Protein AF-A0A521XBZ6-F1 (afdb_monomer_lite)

pLDDT: mean 85.28, std 15.04, range [27.33, 98.56]

Secondary structure (DSSP, 8-state):
---TTTTS-TTS-SS-EEEE-TTT--EEEEEEETTEEEEE-------S-GGG----HHHHHHHHHHHHHH-TTS---GGG---B------PPP-SSS-GGGS----EEEEGGGGTS-TT-EEEE---GGGHHHHHHHHHHHHHHHH---SSPPPTTPPPTT--S------GGG-GGGGGGGGHHHHHHHHHH-GGGGSBS-TTS--BHHHHHHHHHHS---SHHIIIIIISGGGGSTTTTTTTHHHHHHHHHHHHT--HHHHHHHHHHHHHHHHHHSB-GGGGG-

Radius of gyration: 22.04 Å; chains: 1; bounding box: 46×58×61 Å

Sequence (285 aa):
MPRQDEERPPDGPRHAVFATARADGRPFFILPWHGCTLVGTTDLRYDGDPSAARCTREELRYLLDEANRLFPRAPLTVEQVLYTYSGIRPLPYSERGDESTISRSHFIIDHVKRGGPSGLLSIVGGKLTTYRSLARLAMPAIARHAGPSGRGLRAGAKMEGGGSKVEWRAPQHDALSVYGPKRGEVEAMIEGAPALGERVCEHNGELLAQVAYAVECEQAVTLGDVLLRRIPAGWSRCHALDGAERVARIMAQRLGWDEARVACEVQAYERELRETLVPVDELER

Foldseek 3Di:
DPDPPVLAPPPADPAKDWDAQPVPRHIWIWHDDQSDTDTDDDFDDDPDDQLQDDQAPVGVVSRQVRVCVVVVVDRDDLVNQLFDFDGDFQFPDDPDDDRVPGDQDKDWDQCVVVVDDHQDIDITHDDPVCVVVVVVVCQVVNCVRPNDPDDDDDVVRADQLDDDPQPQDPCQVPVLSVSRVCSVVLVVLCVVPVQQQDALDPQGNHGNSQLLCCVPPVVDDALCCRQPPSGVNCVTSVNSLVSLLVSLVSNCVVVVDDPVVSVVRSVVSVVVCCSGGNGSVNSVD

Structure (mmCIF, N/CA/C/O backbone):
data_AF-A0A521XBZ6-F1
#
_entry.id   AF-A0A521XBZ6-F1
#
loop_
_atom_site.group_PDB
_atom_site.id
_atom_site.type_symbol
_atom_site.label_atom_id
_atom_site.label_alt_id
_atom_site.label_comp_id
_atom_site.label_asym_id
_atom_site.label_entity_id
_atom_site.label_seq_id
_atom_site.pdbx_PDB_ins_code
_atom_site.Cartn_x
_atom_site.Cartn_y
_atom_site.Cartn_z
_atom_site.occupancy
_atom_site.B_iso_or_equiv
_atom_site.auth_seq_id
_atom_site.auth_comp_id
_atom_site.auth_asym_id
_atom_site.auth_atom_id
_atom_site.pdbx_PDB_model_num
ATOM 1 N N . MET A 1 1 ? -2.676 -10.263 30.850 1.00 29.94 1 MET A N 1
ATOM 2 C CA . MET A 1 1 ? -1.790 -9.815 29.758 1.00 29.94 1 MET A CA 1
ATOM 3 C C . MET A 1 1 ? -1.315 -11.057 29.026 1.00 29.94 1 MET A C 1
ATOM 5 O O . MET A 1 1 ? -0.505 -11.778 29.603 1.00 29.94 1 MET A O 1
ATOM 9 N N . PRO A 1 2 ? -1.880 -11.373 27.852 1.00 27.33 2 PRO A N 1
ATOM 10 C CA . PRO A 1 2 ? -1.374 -12.460 27.022 1.00 27.33 2 PRO A CA 1
ATOM 11 C C . PRO A 1 2 ? 0.062 -12.129 26.592 1.00 27.33 2 PRO A C 1
ATOM 13 O O . PRO A 1 2 ? 0.432 -10.954 26.498 1.00 27.33 2 PRO A O 1
ATOM 16 N N . ARG A 1 3 ? 0.912 -13.150 26.475 1.00 32.88 3 ARG A N 1
ATOM 17 C CA . ARG A 1 3 ? 2.360 -12.980 26.279 1.00 32.88 3 ARG A CA 1
ATOM 18 C C . ARG A 1 3 ? 2.658 -12.597 24.829 1.00 32.88 3 ARG A C 1
ATOM 20 O O . ARG A 1 3 ? 1.958 -12.993 23.909 1.00 32.88 3 ARG A O 1
ATOM 27 N N . GLN A 1 4 ? 3.761 -11.872 24.663 1.00 45.44 4 GLN A N 1
ATOM 28 C CA . GLN A 1 4 ? 4.300 -11.236 23.449 1.00 45.44 4 GLN A CA 1
ATOM 29 C C . GLN A 1 4 ? 4.564 -12.168 22.239 1.00 45.44 4 GLN A C 1
ATOM 31 O O . GLN A 1 4 ? 5.088 -11.711 21.227 1.00 45.44 4 GLN A O 1
ATOM 36 N N . ASP A 1 5 ? 4.201 -13.448 22.329 1.00 37.84 5 ASP A N 1
ATOM 37 C CA . ASP A 1 5 ? 4.504 -14.496 21.351 1.00 37.84 5 ASP A CA 1
ATOM 38 C C . ASP A 1 5 ? 3.247 -15.104 20.689 1.00 37.84 5 ASP A C 1
ATOM 40 O O . ASP A 1 5 ? 3.385 -15.895 19.762 1.00 37.84 5 ASP A O 1
ATOM 44 N N . GLU A 1 6 ? 2.027 -14.751 21.117 1.00 39.03 6 GLU A N 1
ATOM 45 C CA . GLU A 1 6 ? 0.799 -15.472 20.712 1.00 39.03 6 GLU A CA 1
ATOM 46 C C . GLU A 1 6 ? 0.239 -15.115 19.319 1.00 39.03 6 GLU A C 1
ATOM 48 O O . GLU A 1 6 ? -0.566 -15.873 18.786 1.00 39.03 6 GLU A O 1
ATOM 53 N N . GLU A 1 7 ? 0.689 -14.029 18.681 1.00 45.22 7 GLU A N 1
ATOM 54 C CA . GLU A 1 7 ? 0.211 -13.620 17.341 1.00 45.22 7 GLU A CA 1
ATOM 55 C C . GLU A 1 7 ? 1.217 -13.897 16.206 1.00 45.22 7 GLU A C 1
ATOM 57 O O . GLU A 1 7 ? 0.949 -13.599 15.042 1.00 45.22 7 GLU A O 1
ATOM 62 N N . ARG A 1 8 ? 2.392 -14.466 16.510 1.00 49.25 8 ARG A N 1
ATOM 63 C CA . ARG A 1 8 ? 3.423 -14.769 15.507 1.00 49.25 8 ARG A CA 1
ATOM 64 C C . ARG A 1 8 ? 3.347 -16.248 15.117 1.00 49.25 8 ARG A C 1
ATOM 66 O O . ARG A 1 8 ? 3.306 -17.085 16.015 1.00 49.25 8 ARG A O 1
ATOM 73 N N . PRO A 1 9 ? 3.415 -16.612 13.823 1.00 48.41 9 PRO A N 1
ATOM 74 C CA . PRO A 1 9 ? 3.653 -17.998 13.464 1.00 48.41 9 PRO A CA 1
ATOM 75 C C . PRO A 1 9 ? 4.984 -18.424 14.108 1.00 48.41 9 PRO A C 1
ATOM 77 O O . PRO A 1 9 ? 6.005 -17.779 13.841 1.00 48.41 9 PRO A O 1
ATOM 80 N N . PRO A 1 10 ? 4.998 -19.457 14.971 1.00 52.22 10 PRO A N 1
ATOM 81 C CA . PRO A 1 10 ? 6.166 -19.829 15.777 1.00 52.22 10 PRO A CA 1
ATOM 82 C C . PRO A 1 10 ? 7.416 -20.159 14.941 1.00 52.22 10 PRO A C 1
ATOM 84 O O . PRO A 1 10 ? 8.532 -20.097 15.458 1.00 52.22 10 PRO A O 1
ATOM 87 N N . ASP A 1 11 ? 7.235 -20.402 13.639 1.00 64.12 11 ASP A N 1
ATOM 88 C CA . ASP A 1 11 ? 8.235 -20.980 12.740 1.00 64.12 11 ASP A CA 1
ATOM 89 C C . ASP A 1 11 ? 8.725 -20.031 11.622 1.00 64.12 11 ASP A C 1
ATOM 91 O O . ASP A 1 11 ? 9.500 -20.438 10.756 1.00 64.12 11 ASP A O 1
ATOM 95 N N . GLY A 1 12 ? 8.303 -18.759 11.613 1.00 69.31 12 GLY A N 1
ATOM 96 C CA . GLY A 1 12 ? 8.738 -17.775 10.608 1.00 69.31 12 GLY A CA 1
ATOM 97 C C . GLY A 1 12 ? 10.137 -17.181 10.875 1.00 69.31 12 GLY A C 1
ATOM 98 O O . GLY A 1 12 ? 10.568 -17.092 12.033 1.00 69.31 12 GLY A O 1
ATOM 99 N N . PRO A 1 13 ? 10.871 -16.712 9.843 1.00 79.94 13 PRO A N 1
ATOM 100 C CA . PRO A 1 13 ? 12.165 -16.067 10.045 1.00 79.94 13 PRO A CA 1
ATOM 101 C C . PRO A 1 13 ? 12.019 -14.789 10.886 1.00 79.94 13 PRO A C 1
ATOM 103 O O . PRO A 1 13 ? 11.097 -14.000 10.705 1.00 79.94 13 PRO A O 1
ATOM 106 N N . ARG A 1 14 ? 12.957 -14.560 11.816 1.00 80.75 14 ARG A N 1
ATOM 107 C CA . ARG A 1 14 ? 12.990 -13.344 12.662 1.00 80.75 14 ARG A CA 1
ATOM 108 C C . ARG A 1 14 ? 13.656 -12.148 11.985 1.00 80.75 14 ARG A C 1
ATOM 110 O O . ARG A 1 14 ? 13.497 -11.014 12.431 1.00 80.75 14 ARG A O 1
ATOM 117 N N . HIS A 1 15 ? 14.423 -12.412 10.938 1.00 88.00 15 HIS A N 1
ATOM 118 C CA . HIS A 1 15 ? 15.199 -11.430 10.198 1.00 88.00 15 HIS A CA 1
ATOM 119 C C . HIS A 1 15 ? 14.867 -11.538 8.715 1.00 88.00 15 HIS A C 1
ATOM 121 O O . HIS A 1 15 ? 14.459 -12.598 8.243 1.00 88.00 15 HIS A O 1
ATOM 127 N N . ALA A 1 16 ? 15.069 -10.444 7.986 1.00 93.19 16 ALA A N 1
ATOM 128 C CA . ALA A 1 16 ? 15.010 -10.467 6.535 1.00 93.19 16 ALA A CA 1
ATOM 129 C C . ALA A 1 16 ? 16.072 -11.427 5.983 1.00 93.19 16 ALA A C 1
ATOM 131 O O . ALA A 1 16 ? 17.239 -11.366 6.375 1.00 93.19 16 ALA A O 1
ATOM 132 N N . VAL A 1 17 ? 15.664 -12.282 5.052 1.00 94.44 17 VAL A N 1
ATOM 133 C CA . VAL A 1 17 ? 16.556 -13.184 4.327 1.00 94.44 17 VAL A CA 1
ATOM 134 C C . VAL A 1 17 ? 16.645 -12.707 2.890 1.00 94.44 17 VAL A C 1
ATOM 136 O O . VAL A 1 17 ? 15.629 -12.476 2.239 1.00 94.44 17 VAL A O 1
ATOM 139 N N . PHE A 1 18 ? 17.874 -12.553 2.413 1.00 96.44 18 PHE A N 1
ATOM 140 C CA . PHE A 1 18 ? 18.197 -12.327 1.012 1.00 96.44 18 PHE A CA 1
ATOM 141 C C . PHE A 1 18 ? 18.804 -13.608 0.456 1.00 96.44 18 PHE A C 1
ATOM 143 O O . PHE A 1 18 ? 19.708 -14.181 1.069 1.00 96.44 18 PHE A O 1
ATOM 150 N N . ALA A 1 19 ? 18.333 -14.035 -0.706 1.00 95.25 19 ALA A N 1
ATOM 151 C CA . ALA A 1 19 ? 18.869 -15.198 -1.382 1.00 95.25 19 ALA A CA 1
ATOM 152 C C . ALA A 1 19 ? 18.821 -15.025 -2.896 1.00 95.25 19 ALA A C 1
ATOM 154 O O . ALA A 1 19 ? 18.104 -14.185 -3.439 1.00 95.25 19 ALA A O 1
ATOM 155 N N . THR A 1 20 ? 19.595 -15.864 -3.568 1.00 96.56 20 THR A N 1
ATOM 156 C CA . THR A 1 20 ? 19.576 -15.991 -5.017 1.00 96.56 20 THR A CA 1
ATOM 157 C C . THR A 1 20 ? 18.768 -17.231 -5.382 1.00 96.56 20 THR A C 1
ATOM 159 O O . THR A 1 20 ? 19.036 -18.318 -4.855 1.00 96.56 20 THR A O 1
ATOM 162 N N . ALA A 1 21 ? 17.776 -17.066 -6.252 1.00 95.69 21 ALA A N 1
ATOM 163 C CA . ALA A 1 21 ? 16.974 -18.158 -6.775 1.00 95.69 21 ALA A CA 1
ATOM 164 C C . ALA A 1 21 ? 17.859 -19.127 -7.563 1.00 95.69 21 ALA A C 1
ATOM 166 O O . ALA A 1 21 ? 18.735 -18.716 -8.329 1.00 95.69 21 ALA A O 1
ATOM 167 N N . ARG A 1 22 ? 17.658 -20.427 -7.355 1.00 96.25 22 ARG A N 1
ATOM 168 C CA . ARG A 1 22 ? 18.402 -21.468 -8.065 1.00 96.25 22 ARG A CA 1
ATOM 169 C C . ARG A 1 22 ? 17.959 -21.567 -9.521 1.00 96.25 22 ARG A C 1
ATOM 171 O O . ARG A 1 22 ? 18.796 -21.880 -10.363 1.00 96.25 22 ARG A O 1
ATOM 178 N N . ALA A 1 23 ? 16.678 -21.333 -9.792 1.00 93.56 23 ALA A N 1
ATOM 179 C CA . ALA A 1 23 ? 16.094 -21.453 -11.121 1.00 93.56 23 ALA A CA 1
ATOM 180 C C . ALA A 1 23 ? 16.750 -20.524 -12.159 1.00 93.56 23 ALA A C 1
ATOM 182 O O . ALA A 1 23 ? 17.021 -20.966 -13.272 1.00 93.56 23 ALA A O 1
ATOM 183 N N . ASP A 1 24 ? 17.037 -19.270 -11.797 1.00 93.44 24 ASP A N 1
ATOM 184 C CA . ASP A 1 24 ? 17.480 -18.241 -12.752 1.00 93.44 24 ASP A CA 1
ATOM 185 C C . ASP A 1 24 ? 18.587 -17.302 -12.229 1.00 93.44 24 ASP A C 1
ATOM 187 O O . ASP A 1 24 ? 19.031 -16.398 -12.937 1.00 93.44 24 ASP A O 1
ATOM 191 N N . GLY A 1 25 ? 19.063 -17.493 -10.995 1.00 93.31 25 GLY A N 1
ATOM 192 C CA . GLY A 1 25 ? 20.118 -16.663 -10.420 1.00 93.31 25 GLY A CA 1
ATOM 193 C C . GLY A 1 25 ? 19.662 -15.276 -9.954 1.00 93.31 25 GLY A C 1
ATOM 194 O O . GLY A 1 25 ? 20.510 -14.429 -9.656 1.00 93.31 25 GLY A O 1
ATOM 195 N N . ARG A 1 26 ? 18.356 -14.995 -9.878 1.00 92.88 26 ARG A N 1
ATOM 196 C CA . ARG A 1 26 ? 17.856 -13.677 -9.469 1.00 92.88 26 ARG A CA 1
ATOM 197 C C . ARG A 1 26 ? 17.747 -13.509 -7.955 1.00 92.88 26 ARG A C 1
ATOM 199 O O . ARG A 1 26 ? 17.475 -14.470 -7.239 1.00 92.88 26 ARG A O 1
ATOM 206 N N . PRO A 1 27 ? 17.901 -12.277 -7.441 1.00 94.69 27 PRO A N 1
ATOM 207 C CA . PRO A 1 27 ? 17.679 -12.006 -6.030 1.00 94.69 27 PRO A CA 1
ATOM 208 C C . PRO A 1 27 ? 16.192 -12.084 -5.671 1.00 94.69 27 PRO A C 1
ATOM 210 O O . PRO A 1 27 ? 15.345 -11.524 -6.369 1.00 94.69 27 PRO A O 1
ATOM 213 N N . PHE A 1 28 ? 15.900 -12.697 -4.530 1.00 96.62 28 PHE A N 1
ATOM 214 C CA . PHE A 1 28 ? 14.597 -12.659 -3.879 1.00 96.62 28 PHE A CA 1
ATOM 215 C C . PHE A 1 28 ? 14.769 -12.540 -2.355 1.00 96.62 28 PHE A C 1
ATOM 217 O O . PHE A 1 28 ? 15.863 -12.709 -1.806 1.00 96.62 28 PHE A O 1
ATOM 224 N N . PHE A 1 29 ? 13.687 -12.182 -1.680 1.00 97.00 29 PHE A N 1
ATOM 225 C CA . PHE A 1 29 ? 13.626 -11.839 -0.273 1.00 97.00 29 PHE A CA 1
ATOM 226 C C . PHE A 1 29 ? 12.521 -12.620 0.429 1.00 97.00 29 PHE A C 1
ATOM 228 O O . PHE A 1 29 ? 11.451 -12.861 -0.131 1.00 97.00 29 PHE A O 1
ATOM 235 N N . ILE A 1 30 ? 12.784 -12.950 1.689 1.00 95.12 30 ILE A N 1
ATOM 236 C CA . ILE A 1 30 ? 11.812 -13.507 2.626 1.00 95.12 30 ILE A CA 1
ATOM 237 C C . ILE A 1 30 ? 11.833 -12.596 3.851 1.00 95.12 30 ILE A C 1
ATOM 239 O O . ILE A 1 30 ? 12.845 -12.501 4.552 1.00 95.12 30 ILE A O 1
ATOM 243 N N . LEU A 1 31 ? 10.750 -11.850 4.053 1.00 93.19 31 LEU A N 1
ATOM 244 C CA . LEU A 1 31 ? 10.689 -10.726 4.983 1.00 93.19 31 LEU A CA 1
ATOM 245 C C . LEU A 1 31 ? 9.635 -10.977 6.069 1.00 93.19 31 LEU A C 1
ATOM 247 O O . LEU A 1 31 ? 8.494 -11.284 5.730 1.00 93.19 31 LEU A O 1
ATOM 251 N N . PRO A 1 32 ? 9.958 -10.776 7.358 1.00 88.50 32 PRO A N 1
ATOM 252 C CA . PRO A 1 32 ? 8.933 -10.630 8.387 1.00 88.50 32 PRO A CA 1
ATOM 253 C C . PRO A 1 32 ? 8.088 -9.383 8.080 1.00 88.50 32 PRO A C 1
ATOM 255 O O . PRO A 1 32 ? 8.638 -8.286 7.960 1.00 88.50 32 PRO A O 1
ATOM 258 N N . TRP A 1 33 ? 6.769 -9.534 7.943 1.00 85.88 33 TRP A N 1
ATOM 259 C CA . TRP A 1 33 ? 5.868 -8.471 7.481 1.00 85.88 33 TRP A CA 1
ATOM 260 C C . TRP A 1 33 ? 4.490 -8.579 8.146 1.00 85.88 33 TRP A C 1
ATOM 262 O O . TRP A 1 33 ? 3.771 -9.537 7.894 1.00 85.88 33 TRP A O 1
ATOM 272 N N . HIS A 1 34 ? 4.127 -7.616 9.005 1.00 79.38 34 HIS A N 1
ATOM 273 C CA . HIS A 1 34 ? 2.821 -7.541 9.697 1.00 79.38 34 HIS A CA 1
ATOM 274 C C . HIS A 1 34 ? 2.325 -8.875 10.292 1.00 79.38 34 HIS A C 1
ATOM 276 O O . HIS A 1 34 ? 1.231 -9.343 9.998 1.00 79.38 34 HIS A O 1
ATOM 282 N N . GLY A 1 35 ? 3.163 -9.525 11.107 1.00 78.94 35 GLY A N 1
ATOM 283 C CA . GLY A 1 35 ? 2.833 -10.822 11.719 1.00 78.94 35 GLY A CA 1
ATOM 284 C C . GLY A 1 35 ? 2.886 -12.015 10.753 1.00 78.94 35 GLY A C 1
ATOM 285 O O . GLY A 1 35 ? 2.778 -13.154 11.190 1.00 78.94 35 GLY A O 1
ATOM 286 N N . CYS A 1 36 ? 3.127 -11.774 9.466 1.00 85.69 36 CYS A N 1
ATOM 287 C CA . CYS A 1 36 ? 3.249 -12.771 8.409 1.00 85.69 36 CYS A CA 1
ATOM 288 C C . CYS A 1 36 ? 4.684 -12.820 7.850 1.00 85.69 36 CYS A C 1
ATOM 290 O O . CYS A 1 36 ? 5.592 -12.123 8.314 1.00 85.69 36 CYS A O 1
ATOM 292 N N . THR A 1 37 ? 4.889 -13.660 6.834 1.00 90.19 37 THR A N 1
ATOM 293 C CA . THR A 1 37 ? 6.120 -13.697 6.034 1.00 90.19 37 THR A CA 1
ATOM 294 C C . THR A 1 37 ? 5.794 -13.330 4.592 1.00 90.19 37 THR A C 1
ATOM 296 O O . THR A 1 37 ? 4.963 -13.977 3.964 1.00 90.19 37 THR A O 1
ATOM 299 N N . LEU A 1 38 ? 6.463 -12.307 4.065 1.00 93.88 38 LEU A N 1
ATOM 300 C CA . LEU A 1 38 ? 6.366 -11.891 2.672 1.00 93.88 38 LEU A CA 1
ATOM 301 C C . LEU A 1 38 ? 7.504 -12.522 1.862 1.00 93.88 38 LEU A C 1
ATOM 303 O O . LEU A 1 38 ? 8.675 -12.306 2.174 1.00 93.88 38 LEU A O 1
ATOM 307 N N . VAL A 1 39 ? 7.158 -13.268 0.813 1.00 95.81 39 VAL A N 1
ATOM 308 C CA . VAL A 1 39 ? 8.107 -13.906 -0.111 1.00 95.81 39 VAL A CA 1
ATOM 309 C C . VAL A 1 39 ? 7.986 -13.247 -1.482 1.00 95.81 39 VAL A C 1
ATOM 311 O O . VAL A 1 39 ? 6.891 -13.134 -2.022 1.00 95.81 39 VAL A O 1
ATOM 314 N N . GLY A 1 40 ? 9.099 -12.802 -2.062 1.00 96.38 40 GLY A N 1
ATOM 315 C CA . GLY A 1 40 ? 9.084 -12.171 -3.382 1.00 96.38 40 GLY A CA 1
ATOM 316 C C . GLY A 1 40 ? 10.472 -11.766 -3.872 1.00 96.38 40 GLY A C 1
ATOM 317 O O . GLY A 1 40 ? 11.429 -11.781 -3.118 1.00 96.38 40 GLY A O 1
ATOM 318 N N . THR A 1 41 ? 10.667 -11.371 -5.125 1.00 95.94 41 THR A N 1
ATOM 319 C CA . THR A 1 41 ? 9.642 -11.110 -6.143 1.00 95.94 41 THR A CA 1
ATOM 320 C C . THR A 1 41 ? 9.944 -11.857 -7.434 1.00 95.94 41 THR A C 1
ATOM 322 O O . THR A 1 41 ? 11.094 -12.194 -7.723 1.00 95.94 41 THR A O 1
ATOM 325 N N . THR A 1 42 ? 8.928 -11.984 -8.274 1.00 94.69 42 THR A N 1
ATOM 326 C CA . THR A 1 42 ? 9.042 -12.340 -9.688 1.00 94.69 42 THR A CA 1
ATOM 327 C C . THR A 1 42 ? 9.356 -11.097 -10.551 1.00 94.69 42 THR A C 1
ATOM 329 O O . THR A 1 42 ? 9.503 -9.969 -10.058 1.00 94.69 42 THR A O 1
ATOM 332 N N . ASP A 1 43 ? 9.658 -11.329 -11.829 1.00 91.44 43 ASP A N 1
ATOM 333 C CA . ASP A 1 43 ? 10.007 -10.301 -12.826 1.00 91.44 43 ASP A CA 1
ATOM 334 C C . ASP A 1 43 ? 9.667 -10.946 -14.163 1.00 91.44 43 ASP A C 1
ATOM 336 O O . ASP A 1 43 ? 10.354 -11.879 -14.573 1.00 91.44 43 ASP A O 1
ATOM 340 N N . LEU A 1 44 ? 8.535 -10.542 -14.724 1.00 89.56 44 LEU A N 1
ATOM 341 C CA . LEU A 1 44 ? 7.956 -11.073 -15.948 1.00 89.56 44 LEU A CA 1
ATOM 342 C C . LEU A 1 44 ? 7.478 -9.888 -16.777 1.00 89.56 44 LEU A C 1
ATOM 344 O O . LEU A 1 44 ? 6.955 -8.909 -16.229 1.00 89.56 44 LEU A O 1
ATOM 348 N N . ARG A 1 45 ? 7.633 -9.973 -18.095 1.00 88.38 45 ARG A N 1
ATOM 349 C CA . ARG A 1 45 ? 7.007 -9.022 -19.005 1.00 88.38 45 ARG A CA 1
ATOM 350 C C . ARG A 1 45 ? 5.482 -9.090 -18.900 1.00 88.38 45 ARG A C 1
ATOM 352 O O . ARG A 1 45 ? 4.891 -10.164 -18.842 1.00 88.38 45 ARG A O 1
ATOM 359 N N . TYR A 1 46 ? 4.854 -7.919 -18.921 1.00 90.38 46 TYR A N 1
ATOM 360 C CA . TYR A 1 46 ? 3.407 -7.773 -18.870 1.00 90.38 46 TYR A CA 1
ATOM 361 C C . TYR A 1 46 ? 2.971 -6.672 -19.839 1.00 90.38 46 TYR A C 1
ATOM 363 O O . TYR A 1 46 ? 3.347 -5.512 -19.670 1.00 90.38 46 TYR A O 1
ATOM 371 N N . ASP A 1 47 ? 2.197 -7.045 -20.859 1.00 89.75 47 ASP A N 1
ATOM 372 C CA . ASP A 1 47 ? 1.713 -6.134 -21.908 1.00 89.75 47 ASP A CA 1
ATOM 373 C C . ASP A 1 47 ? 0.208 -5.787 -21.744 1.00 89.75 47 ASP A C 1
ATOM 375 O O . ASP A 1 47 ? -0.367 -5.099 -22.586 1.00 89.75 47 ASP A O 1
ATOM 379 N N . GLY A 1 48 ? -0.443 -6.268 -20.673 1.00 91.81 48 GLY A N 1
ATOM 380 C CA . GLY A 1 48 ? -1.862 -6.028 -20.373 1.00 91.81 48 GLY A CA 1
ATOM 381 C C . GLY A 1 48 ? -2.140 -4.721 -19.617 1.00 91.81 48 GLY A C 1
ATOM 382 O O . GLY A 1 48 ? -1.256 -3.887 -19.422 1.00 91.81 48 GLY A O 1
ATOM 383 N N . ASP A 1 49 ? -3.378 -4.554 -19.138 1.00 92.69 49 ASP A N 1
ATOM 384 C CA . ASP A 1 49 ? -3.759 -3.429 -18.269 1.00 92.69 49 ASP A CA 1
ATOM 385 C C . ASP A 1 49 ? -3.009 -3.517 -16.924 1.00 92.69 49 ASP A C 1
ATOM 387 O O . ASP A 1 49 ? -3.181 -4.513 -16.211 1.00 92.69 49 ASP A O 1
ATOM 391 N N . PRO A 1 50 ? -2.189 -2.515 -16.541 1.00 92.12 50 PRO A N 1
ATOM 392 C CA . PRO A 1 50 ? -1.438 -2.542 -15.287 1.00 92.12 50 PRO A CA 1
ATOM 393 C C . PRO A 1 50 ? -2.300 -2.705 -14.030 1.00 92.12 50 PRO A C 1
ATOM 395 O O . PRO A 1 50 ? -1.821 -3.256 -13.042 1.00 92.12 50 PRO A O 1
ATOM 398 N N . SER A 1 51 ? -3.555 -2.247 -14.057 1.00 90.19 51 SER A N 1
ATOM 399 C CA . SER A 1 51 ? -4.498 -2.397 -12.939 1.00 90.19 51 SER A CA 1
ATOM 400 C C . SER A 1 51 ? -5.016 -3.833 -12.783 1.00 90.19 51 SER A C 1
ATOM 402 O O . SER A 1 51 ? -5.402 -4.247 -11.687 1.00 90.19 51 SER A O 1
ATOM 404 N N . ALA A 1 52 ? -4.949 -4.625 -13.855 1.00 90.31 52 ALA A N 1
AT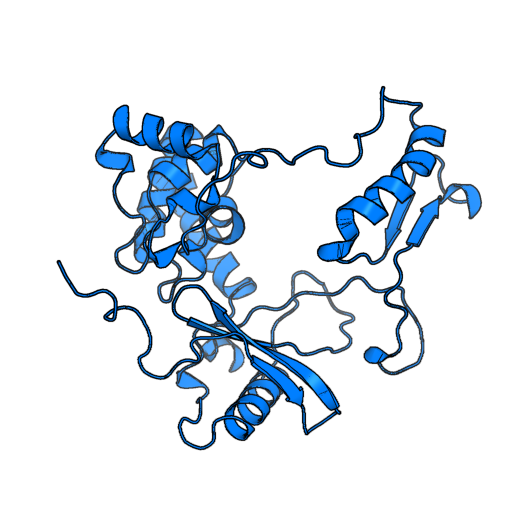OM 405 C CA . ALA A 1 52 ? -5.353 -6.026 -13.897 1.00 90.31 52 ALA A CA 1
ATOM 406 C C . ALA A 1 52 ? -4.187 -7.002 -13.659 1.00 90.31 52 ALA A C 1
ATOM 408 O O . ALA A 1 52 ? -4.368 -8.206 -13.804 1.00 90.31 52 ALA A O 1
ATOM 409 N N . ALA A 1 53 ? -2.991 -6.519 -13.303 1.00 92.19 53 ALA A N 1
ATOM 410 C CA . ALA A 1 53 ? -1.848 -7.386 -13.028 1.00 92.19 53 ALA A CA 1
ATOM 411 C C . ALA A 1 53 ? -2.097 -8.244 -11.776 1.00 92.19 53 ALA A C 1
ATOM 413 O O . ALA A 1 53 ? -2.409 -7.718 -10.705 1.00 92.19 53 ALA A O 1
ATOM 414 N N . ARG A 1 54 ? -1.945 -9.564 -11.901 1.00 92.12 54 ARG A N 1
ATOM 415 C CA . ARG A 1 54 ? -2.185 -10.548 -10.833 1.00 92.12 54 ARG A CA 1
ATOM 416 C C . ARG A 1 54 ? -1.051 -11.565 -10.801 1.00 92.12 54 ARG A C 1
ATOM 418 O O . ARG A 1 54 ? -0.380 -11.763 -11.810 1.00 92.12 54 ARG A O 1
ATOM 425 N N . CYS A 1 55 ? -0.831 -12.177 -9.642 1.00 93.31 55 CYS A N 1
ATOM 426 C CA . CYS A 1 55 ? 0.116 -13.278 -9.502 1.00 93.31 55 CYS A CA 1
ATOM 427 C C . CYS A 1 55 ? -0.409 -14.490 -10.277 1.00 93.31 55 CYS A C 1
ATOM 429 O O . CYS A 1 55 ? -1.588 -14.822 -10.180 1.00 93.31 55 CYS A O 1
ATOM 431 N N . THR A 1 56 ? 0.452 -15.151 -11.038 1.00 91.94 56 THR A N 1
ATOM 432 C CA . THR A 1 56 ? 0.122 -16.405 -11.726 1.00 91.94 56 THR A CA 1
ATOM 433 C C . THR A 1 56 ? 0.433 -17.628 -10.857 1.00 91.94 56 THR A C 1
ATOM 435 O O . THR A 1 56 ? 1.193 -17.559 -9.885 1.00 91.94 56 THR A O 1
ATOM 438 N N . ARG A 1 57 ? -0.121 -18.798 -11.210 1.00 90.69 57 ARG A N 1
ATOM 439 C CA . ARG A 1 57 ? 0.182 -20.061 -10.504 1.00 90.69 57 ARG A CA 1
ATOM 440 C C . ARG A 1 57 ? 1.657 -20.436 -10.651 1.00 90.69 57 ARG A C 1
ATOM 442 O O . ARG A 1 57 ? 2.242 -21.020 -9.741 1.00 90.69 57 ARG A O 1
ATOM 449 N N . GLU A 1 58 ? 2.252 -20.091 -11.783 1.00 92.81 58 GLU A N 1
ATOM 450 C CA . GLU A 1 58 ? 3.664 -20.279 -12.089 1.00 92.81 58 GLU A CA 1
ATOM 451 C C . GLU A 1 58 ? 4.541 -19.429 -11.165 1.00 92.81 58 GLU A C 1
ATOM 453 O O . GLU A 1 58 ? 5.487 -19.951 -10.578 1.00 92.81 58 GLU A O 1
ATOM 458 N N . GLU A 1 59 ? 4.196 -18.154 -10.968 1.00 95.25 59 GLU A N 1
ATOM 459 C CA . GLU A 1 59 ? 4.897 -17.266 -10.033 1.00 95.25 59 GLU A CA 1
ATOM 460 C C . GLU A 1 59 ? 4.772 -17.734 -8.581 1.00 95.25 59 GLU A C 1
ATOM 462 O O . GLU A 1 59 ? 5.767 -17.751 -7.853 1.00 95.25 59 GLU A O 1
ATOM 467 N N . LEU A 1 60 ? 3.575 -18.158 -8.165 1.00 95.12 60 LEU A N 1
ATOM 468 C CA . LEU A 1 60 ? 3.345 -18.695 -6.825 1.00 95.12 60 LEU A CA 1
ATOM 469 C C . LEU A 1 60 ? 4.219 -19.928 -6.560 1.00 95.12 60 LEU A C 1
ATOM 471 O O . LEU A 1 60 ? 4.934 -19.977 -5.558 1.00 95.12 60 LEU A O 1
ATOM 475 N N . ARG A 1 61 ? 4.193 -20.911 -7.471 1.00 94.00 61 ARG A N 1
ATOM 476 C CA . ARG A 1 61 ? 5.010 -22.131 -7.363 1.00 94.00 61 ARG A CA 1
ATOM 477 C C . ARG A 1 61 ? 6.497 -21.809 -7.353 1.00 94.00 61 ARG A C 1
ATOM 479 O O . ARG A 1 61 ? 7.207 -22.304 -6.487 1.00 94.00 61 ARG A O 1
ATOM 486 N N . TYR A 1 62 ? 6.944 -20.925 -8.245 1.00 96.06 62 TYR A N 1
ATOM 487 C CA . TYR A 1 62 ? 8.330 -20.465 -8.298 1.00 96.06 62 TYR A CA 1
ATOM 488 C C . TYR A 1 62 ? 8.809 -19.933 -6.938 1.00 96.06 62 TYR A C 1
ATOM 490 O O . TYR A 1 62 ? 9.868 -20.329 -6.448 1.00 96.06 62 TYR A O 1
ATOM 498 N N . LEU A 1 63 ? 8.022 -19.063 -6.296 1.00 96.56 63 LEU A N 1
ATOM 499 C CA . LEU A 1 63 ? 8.389 -18.474 -5.006 1.00 96.56 63 LEU A CA 1
ATOM 500 C C . LEU A 1 63 ? 8.372 -19.503 -3.866 1.00 96.56 63 LEU A C 1
ATOM 502 O O . LEU A 1 63 ? 9.269 -19.478 -3.019 1.00 96.56 63 LEU A O 1
ATOM 506 N N . LEU A 1 64 ? 7.389 -20.409 -3.847 1.00 95.31 64 LEU A N 1
ATOM 507 C CA . LEU A 1 64 ? 7.307 -21.478 -2.847 1.00 95.31 64 LEU A CA 1
ATOM 508 C C . LEU A 1 64 ? 8.473 -22.461 -2.970 1.00 95.31 64 LEU A C 1
ATOM 510 O O . LEU A 1 64 ? 9.098 -22.788 -1.962 1.00 95.31 64 LEU A O 1
ATOM 514 N N . ASP A 1 65 ? 8.813 -22.885 -4.186 1.00 96.06 65 ASP A N 1
ATOM 515 C CA . ASP A 1 65 ? 9.910 -23.820 -4.435 1.00 96.06 65 ASP A CA 1
ATOM 516 C C . ASP A 1 65 ? 11.258 -23.226 -4.002 1.00 96.06 65 ASP A C 1
ATOM 518 O O . ASP A 1 65 ? 12.042 -23.884 -3.307 1.00 96.06 65 ASP A O 1
ATOM 522 N N . GLU A 1 66 ? 11.522 -21.958 -4.339 1.00 96.81 66 GLU A N 1
ATOM 523 C CA . GLU A 1 66 ? 12.756 -21.280 -3.930 1.00 96.81 66 GLU A CA 1
ATOM 524 C C . GLU A 1 66 ? 12.825 -21.038 -2.417 1.00 96.81 66 GLU A C 1
ATOM 526 O O . GLU A 1 66 ? 13.897 -21.187 -1.821 1.00 96.81 66 GLU A O 1
ATOM 531 N N . ALA A 1 67 ? 11.700 -20.730 -1.764 1.00 94.69 67 ALA A N 1
ATOM 532 C CA . ALA A 1 67 ? 11.644 -20.609 -0.309 1.00 94.69 67 ALA A CA 1
ATOM 533 C C . ALA A 1 67 ? 11.865 -21.964 0.390 1.00 94.69 67 ALA A C 1
ATOM 535 O O . ALA A 1 67 ? 12.713 -22.074 1.280 1.00 94.69 67 ALA A O 1
ATOM 536 N N . ASN A 1 68 ? 11.177 -23.019 -0.051 1.00 94.56 68 ASN A N 1
ATOM 537 C CA . ASN A 1 68 ? 11.265 -24.367 0.524 1.00 94.56 68 ASN A CA 1
ATOM 538 C C . ASN A 1 68 ? 12.653 -24.981 0.372 1.00 94.56 68 ASN A C 1
ATOM 540 O O . ASN A 1 68 ? 13.120 -25.709 1.250 1.00 94.56 68 ASN A O 1
ATOM 544 N N . ARG A 1 69 ? 13.360 -24.633 -0.705 1.00 94.44 69 ARG A N 1
ATOM 545 C CA . ARG A 1 69 ? 14.761 -25.008 -0.893 1.00 94.44 69 ARG A CA 1
ATOM 546 C C . ARG A 1 69 ? 15.670 -24.444 0.203 1.00 94.44 69 ARG A C 1
ATOM 548 O O . ARG A 1 69 ? 16.635 -25.105 0.587 1.00 94.44 69 ARG A O 1
ATOM 555 N N . LEU A 1 70 ? 15.403 -23.228 0.679 1.00 93.06 70 LEU A N 1
ATOM 556 C CA . LEU A 1 70 ? 16.169 -22.600 1.761 1.00 93.06 70 LEU A CA 1
ATOM 557 C C . LEU A 1 70 ? 15.769 -23.137 3.140 1.00 93.06 70 LEU A C 1
ATOM 559 O O . LEU A 1 70 ? 16.618 -23.225 4.027 1.00 93.06 70 LEU A O 1
ATOM 563 N N . PHE A 1 71 ? 14.503 -23.530 3.307 1.00 90.69 71 PHE A N 1
ATOM 564 C CA . PHE A 1 71 ? 13.934 -23.991 4.575 1.00 90.69 71 PHE A CA 1
ATOM 565 C C . PHE A 1 71 ? 13.345 -25.410 4.479 1.00 90.69 71 PHE A C 1
ATOM 567 O O . PHE A 1 71 ? 12.167 -25.616 4.765 1.00 90.69 71 PHE A O 1
ATOM 574 N N . PRO A 1 72 ? 14.156 -26.443 4.173 1.00 88.94 72 PRO A N 1
ATOM 575 C CA . PRO A 1 72 ? 13.651 -27.797 3.913 1.00 88.94 72 PRO A CA 1
ATOM 576 C C . PRO A 1 72 ? 13.016 -28.479 5.135 1.00 88.94 72 PRO A C 1
ATOM 578 O O . PRO A 1 72 ? 12.372 -29.514 5.002 1.00 88.94 72 PRO A O 1
ATOM 581 N N . ARG A 1 73 ? 13.219 -27.934 6.342 1.00 88.56 73 ARG A N 1
ATOM 582 C CA . ARG A 1 73 ? 12.638 -28.451 7.592 1.00 88.56 73 ARG A CA 1
ATOM 583 C C . ARG A 1 73 ? 11.267 -27.855 7.924 1.00 88.56 73 ARG A C 1
ATOM 585 O O . ARG A 1 73 ? 10.631 -28.344 8.848 1.00 88.56 73 ARG A O 1
ATOM 592 N N . ALA A 1 74 ? 10.843 -26.818 7.206 1.00 85.31 74 ALA A N 1
ATOM 593 C CA . ALA A 1 74 ? 9.565 -26.140 7.394 1.00 85.31 74 ALA A CA 1
ATOM 594 C C . ALA A 1 74 ? 8.991 -25.748 6.019 1.00 85.31 74 ALA A C 1
ATOM 596 O O . ALA A 1 74 ? 8.970 -24.564 5.680 1.00 85.31 74 ALA A O 1
ATOM 597 N N . PRO A 1 75 ? 8.604 -26.735 5.187 1.00 86.81 75 PRO A N 1
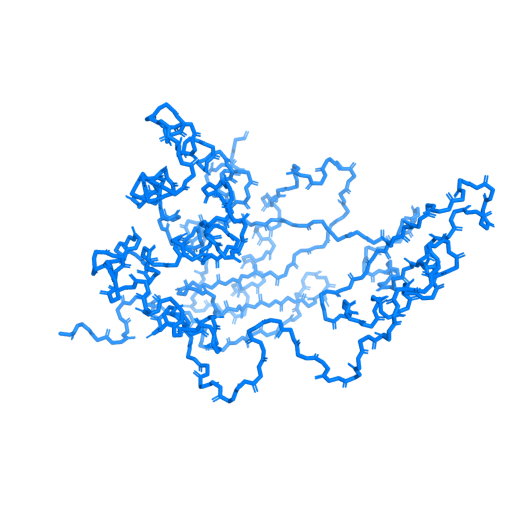ATOM 598 C CA . PRO A 1 75 ? 8.108 -26.457 3.848 1.00 86.81 75 PRO A CA 1
ATOM 599 C C . PRO A 1 75 ? 6.774 -25.703 3.908 1.00 86.81 75 PRO A C 1
ATOM 601 O O . PRO A 1 75 ? 5.827 -26.134 4.562 1.00 86.81 75 PRO A O 1
ATOM 604 N N . LEU A 1 76 ? 6.719 -24.585 3.196 1.00 90.00 76 LEU A N 1
ATOM 605 C CA . LEU A 1 76 ? 5.528 -23.810 2.903 1.00 90.00 76 LEU A CA 1
ATOM 606 C C . LEU A 1 76 ? 4.676 -24.531 1.858 1.00 90.00 76 LEU A C 1
ATOM 608 O O . LEU A 1 76 ? 5.182 -25.058 0.864 1.00 90.00 76 LEU A O 1
ATOM 612 N N . THR A 1 77 ? 3.372 -24.505 2.079 1.00 90.25 77 THR A N 1
ATOM 613 C CA . THR A 1 77 ? 2.349 -25.078 1.204 1.00 90.25 77 THR A CA 1
ATOM 614 C C . THR A 1 77 ? 1.468 -23.974 0.630 1.00 90.25 77 THR A C 1
ATOM 616 O O . THR A 1 77 ? 1.431 -22.855 1.146 1.00 90.25 77 THR A O 1
ATOM 619 N N . VAL A 1 78 ? 0.766 -24.283 -0.457 1.00 90.06 78 VAL A N 1
ATOM 620 C CA . VAL A 1 78 ? -0.132 -23.341 -1.141 1.00 90.06 78 VAL A CA 1
ATOM 621 C C . VAL A 1 78 ? -1.252 -22.891 -0.196 1.00 90.06 78 VAL A C 1
ATOM 623 O O . VAL A 1 78 ? -1.593 -21.715 -0.157 1.00 90.06 78 VAL A O 1
ATOM 626 N N . GLU A 1 79 ? -1.739 -23.796 0.649 1.00 88.62 79 GLU A N 1
ATOM 627 C CA . GLU A 1 79 ? -2.808 -23.581 1.629 1.00 88.62 79 GLU A CA 1
ATOM 628 C C . GLU A 1 79 ? -2.405 -22.632 2.772 1.00 88.62 79 GLU A C 1
ATOM 630 O O . GLU A 1 79 ? -3.260 -22.125 3.497 1.00 88.62 79 GLU A O 1
ATOM 635 N N . GLN A 1 80 ? -1.104 -22.392 2.959 1.00 89.19 80 GLN A N 1
ATOM 636 C CA . GLN A 1 80 ? -0.585 -21.447 3.953 1.00 89.19 80 GLN A CA 1
ATOM 637 C C . GLN A 1 80 ? -0.433 -20.025 3.403 1.00 89.19 80 GLN A C 1
ATOM 639 O O . GLN A 1 80 ? -0.161 -19.099 4.172 1.00 89.19 80 GLN A O 1
ATOM 644 N N . VAL A 1 81 ? -0.579 -19.832 2.092 1.00 91.56 81 VAL A N 1
ATOM 645 C CA . VAL A 1 81 ? -0.479 -18.513 1.472 1.00 91.56 81 VAL A CA 1
ATOM 646 C C . VAL A 1 81 ? -1.815 -17.796 1.632 1.00 91.56 81 VAL A C 1
ATOM 648 O O . VAL A 1 81 ? -2.835 -18.222 1.103 1.00 91.56 81 VAL A O 1
ATOM 651 N N . LEU A 1 82 ? -1.800 -16.695 2.386 1.00 90.19 82 LEU A N 1
ATOM 652 C CA . LEU A 1 82 ? -3.008 -15.928 2.698 1.00 90.19 82 LEU A CA 1
ATOM 653 C C . LEU A 1 82 ? -3.540 -15.172 1.477 1.00 90.19 82 LEU A C 1
ATOM 655 O O . LEU A 1 82 ? -4.739 -15.138 1.242 1.00 90.19 82 LEU A O 1
ATOM 659 N N . TYR A 1 83 ? -2.638 -14.550 0.723 1.00 92.25 83 TYR A N 1
ATOM 660 C CA . TYR A 1 83 ? -2.953 -13.753 -0.455 1.00 92.25 83 TYR A CA 1
ATOM 661 C C . TYR A 1 83 ? -1.672 -13.443 -1.232 1.00 92.25 83 TYR A C 1
ATOM 663 O O . TYR A 1 83 ? -0.554 -13.588 -0.725 1.00 92.25 83 TYR A O 1
ATOM 671 N N . THR A 1 84 ? -1.836 -12.967 -2.462 1.00 94.38 84 THR A N 1
ATOM 672 C CA . THR A 1 84 ? -0.751 -12.475 -3.316 1.00 94.38 84 THR A CA 1
ATOM 673 C C . THR A 1 84 ? -1.027 -11.040 -3.746 1.00 94.38 84 THR A C 1
ATOM 675 O O . THR A 1 84 ? -2.178 -10.630 -3.833 1.00 94.38 84 THR A O 1
ATOM 678 N N . TYR A 1 85 ? 0.018 -10.264 -4.027 1.00 94.56 85 TYR A N 1
ATOM 679 C CA . TYR A 1 85 ? -0.132 -8.957 -4.664 1.00 94.56 85 TYR A CA 1
ATOM 680 C C . TYR A 1 85 ? 0.885 -8.809 -5.787 1.00 94.56 85 TYR A C 1
ATOM 682 O O . TYR A 1 85 ? 1.984 -9.369 -5.728 1.00 94.56 85 TYR A O 1
ATOM 690 N N . SER A 1 86 ? 0.525 -8.010 -6.785 1.00 94.75 86 SER A N 1
ATOM 691 C CA . SER A 1 86 ? 1.362 -7.750 -7.952 1.00 94.75 86 SER A CA 1
ATOM 692 C C . SER A 1 86 ? 1.495 -6.256 -8.200 1.00 94.75 86 SER A C 1
ATOM 694 O O . SER A 1 86 ? 0.662 -5.447 -7.799 1.00 94.75 86 SER A O 1
ATOM 696 N N . GLY A 1 87 ? 2.580 -5.877 -8.864 1.00 93.31 87 GLY A N 1
ATOM 697 C CA . GLY A 1 87 ? 2.819 -4.499 -9.259 1.00 93.31 87 GLY A CA 1
ATOM 698 C C . GLY A 1 87 ? 3.653 -4.442 -10.526 1.00 93.31 87 GLY A C 1
ATOM 699 O O . GLY A 1 87 ? 4.576 -5.234 -10.710 1.00 93.31 87 GLY A O 1
ATOM 700 N N . ILE A 1 88 ? 3.341 -3.479 -11.389 1.00 92.56 88 ILE A N 1
ATOM 701 C CA . ILE A 1 88 ? 4.063 -3.269 -12.641 1.00 92.56 88 ILE A CA 1
ATOM 702 C C . ILE A 1 88 ? 5.192 -2.267 -12.427 1.00 92.56 88 ILE A C 1
ATOM 704 O O . ILE A 1 88 ? 4.995 -1.168 -11.906 1.00 92.56 88 ILE A O 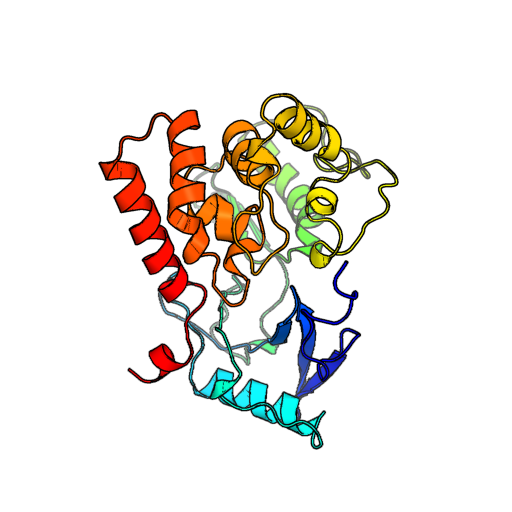1
ATOM 708 N N . ARG A 1 89 ? 6.401 -2.640 -12.855 1.00 89.56 89 ARG A N 1
ATOM 709 C CA . ARG A 1 89 ? 7.560 -1.744 -12.879 1.00 89.56 89 ARG A CA 1
ATOM 710 C C . ARG A 1 89 ? 7.518 -0.937 -14.185 1.00 89.56 89 ARG A C 1
ATOM 712 O O . ARG A 1 89 ? 7.674 -1.539 -15.244 1.00 89.56 89 ARG A O 1
ATOM 719 N N . PRO A 1 90 ? 7.352 0.401 -14.153 1.00 86.75 90 PRO A N 1
ATOM 720 C CA . PRO A 1 90 ? 7.256 1.217 -15.364 1.00 86.75 90 PRO A CA 1
ATOM 721 C C . PRO A 1 90 ? 8.649 1.466 -15.963 1.00 86.75 90 PRO A C 1
ATOM 723 O O . PRO A 1 90 ? 9.201 2.562 -15.864 1.00 86.75 90 PRO A O 1
ATOM 726 N N . LEU A 1 91 ? 9.262 0.425 -16.522 1.00 81.50 91 LEU A N 1
ATOM 727 C CA . LEU A 1 91 ? 10.586 0.498 -17.136 1.00 81.50 91 LEU A CA 1
ATOM 728 C C . LEU A 1 91 ? 10.513 1.110 -18.547 1.00 81.50 91 LEU A C 1
ATOM 730 O O . LEU A 1 91 ? 9.470 1.045 -19.199 1.00 81.50 91 LEU A O 1
ATOM 734 N N . PRO A 1 92 ? 11.608 1.713 -19.045 1.00 72.94 92 PRO A N 1
ATOM 735 C CA . PRO A 1 92 ? 11.693 2.116 -20.443 1.00 72.94 92 PRO A CA 1
ATOM 736 C C . PRO A 1 92 ? 11.462 0.915 -21.359 1.00 72.94 92 PRO A C 1
ATOM 738 O O . PRO A 1 92 ? 12.047 -0.146 -21.150 1.00 72.94 92 PRO A O 1
ATOM 741 N N . TYR A 1 93 ? 10.642 1.100 -22.389 1.00 68.31 93 TYR A N 1
ATOM 742 C CA . TYR A 1 93 ? 10.354 0.043 -23.349 1.00 68.31 93 TYR A CA 1
ATOM 743 C C . TYR A 1 93 ? 11.594 -0.308 -24.182 1.00 68.31 93 TYR A C 1
ATOM 745 O O . TYR A 1 93 ? 12.261 0.578 -24.722 1.00 68.31 93 TYR A O 1
ATOM 753 N N . SER A 1 94 ? 11.864 -1.603 -24.332 1.00 60.94 94 SER A N 1
ATOM 754 C CA . SER A 1 94 ? 12.851 -2.146 -25.266 1.00 60.94 94 SER A CA 1
ATOM 755 C C . SER A 1 94 ? 12.270 -3.355 -25.997 1.00 60.94 94 SER A C 1
ATOM 757 O O . SER A 1 94 ? 11.728 -4.255 -25.363 1.00 60.94 94 SER A O 1
ATOM 759 N N . GLU A 1 95 ? 12.412 -3.408 -27.324 1.00 54.00 95 GLU A N 1
ATOM 760 C CA . GLU A 1 95 ? 11.830 -4.477 -28.155 1.00 54.00 95 GLU A CA 1
ATOM 761 C C . GLU A 1 95 ? 12.479 -5.863 -27.959 1.00 54.00 95 GLU A C 1
ATOM 763 O O . GLU A 1 95 ? 11.864 -6.866 -28.313 1.00 54.00 95 GLU A O 1
ATOM 768 N N . ARG A 1 96 ? 13.709 -5.948 -27.424 1.00 48.34 96 ARG A N 1
ATOM 769 C CA . ARG A 1 96 ? 14.471 -7.204 -27.257 1.00 48.34 96 ARG A CA 1
ATOM 770 C C . ARG A 1 96 ? 15.312 -7.215 -25.973 1.00 48.34 96 ARG A C 1
ATOM 772 O O . ARG A 1 96 ? 15.867 -6.178 -25.617 1.00 48.34 96 ARG A O 1
ATOM 779 N N . GLY A 1 97 ? 15.476 -8.403 -25.378 1.00 52.91 97 GLY A N 1
ATOM 780 C CA . GLY A 1 97 ? 16.347 -8.694 -24.224 1.00 52.91 97 GLY A CA 1
ATOM 781 C C . GLY A 1 97 ? 15.584 -9.257 -23.017 1.00 52.91 97 GLY A C 1
ATOM 782 O O . GLY A 1 97 ? 14.386 -9.011 -22.897 1.00 52.91 97 GLY A O 1
ATOM 783 N N . ASP A 1 98 ? 16.272 -9.996 -22.138 1.00 54.75 98 ASP A N 1
ATOM 784 C CA . ASP A 1 98 ? 15.719 -10.442 -20.846 1.00 54.75 98 ASP A CA 1
ATOM 785 C C . ASP A 1 98 ? 15.313 -9.222 -20.003 1.00 54.75 98 ASP A C 1
ATOM 787 O O . ASP A 1 98 ? 16.018 -8.209 -19.997 1.00 54.75 98 ASP A O 1
ATOM 791 N N . GLU A 1 99 ? 14.238 -9.306 -19.221 1.00 53.25 99 GLU A N 1
ATOM 792 C CA . GLU A 1 99 ? 13.716 -8.203 -18.396 1.00 53.25 99 GLU A CA 1
ATOM 793 C C . GLU A 1 99 ? 14.777 -7.641 -17.435 1.00 53.25 99 GLU A C 1
ATOM 795 O O . GLU A 1 99 ? 14.837 -6.438 -17.166 1.00 53.25 99 GLU A O 1
ATOM 800 N N . SER A 1 100 ? 15.686 -8.508 -16.978 1.00 50.59 100 SER A N 1
ATOM 801 C CA . SER A 1 100 ? 16.823 -8.154 -16.125 1.00 50.59 100 SER A CA 1
ATOM 802 C C . SER A 1 100 ? 17.822 -7.190 -16.791 1.00 50.59 100 SER A C 1
ATOM 804 O O . SER A 1 100 ? 18.549 -6.487 -16.080 1.00 50.59 100 SER A O 1
ATOM 806 N N . THR A 1 101 ? 17.825 -7.116 -18.128 1.00 47.12 101 THR A N 1
ATOM 807 C CA . THR A 1 101 ? 18.729 -6.298 -18.956 1.00 47.12 101 THR A CA 1
ATOM 808 C C . THR A 1 101 ? 18.148 -4.936 -19.340 1.00 47.12 101 THR A C 1
ATOM 810 O O . THR A 1 101 ? 18.890 -4.060 -19.796 1.00 47.12 101 THR A O 1
ATOM 813 N N . ILE A 1 102 ? 16.850 -4.704 -19.103 1.00 56.94 102 ILE A N 1
ATOM 814 C CA . ILE A 1 102 ? 16.213 -3.408 -19.354 1.00 56.94 102 ILE A CA 1
ATOM 815 C C . ILE A 1 102 ? 16.812 -2.363 -18.406 1.00 56.94 102 ILE A C 1
ATOM 817 O O . ILE A 1 102 ? 16.922 -2.562 -17.192 1.00 56.94 102 ILE A O 1
ATOM 821 N N . SER A 1 103 ? 17.209 -1.217 -18.967 1.00 58.25 103 SER A N 1
ATOM 822 C CA . SER A 1 103 ? 17.838 -0.136 -18.209 1.00 58.25 103 SER A CA 1
ATOM 823 C C . SER A 1 103 ? 16.956 0.296 -17.039 1.00 58.25 103 SER A C 1
ATOM 825 O O . SER A 1 103 ? 15.875 0.853 -17.214 1.00 58.25 103 SER A O 1
ATOM 827 N N . ARG A 1 104 ? 17.460 0.101 -15.816 1.00 60.09 104 ARG A N 1
ATOM 828 C CA . ARG A 1 104 ? 16.808 0.539 -14.568 1.00 60.09 104 ARG A CA 1
ATOM 829 C C . ARG A 1 104 ? 16.955 2.047 -14.312 1.00 60.09 104 ARG A C 1
ATOM 831 O O . ARG A 1 104 ? 16.714 2.507 -13.191 1.00 60.09 104 ARG A O 1
ATOM 838 N N . SER A 1 105 ? 17.408 2.798 -15.314 1.00 66.44 105 SER A N 1
ATOM 839 C CA . SER A 1 105 ? 17.549 4.250 -15.273 1.00 66.44 105 SER A CA 1
ATOM 840 C C . SER A 1 105 ? 16.188 4.935 -15.380 1.00 66.44 105 SER A C 1
ATOM 842 O O . SER A 1 105 ? 15.239 4.401 -15.945 1.00 66.44 105 SER A O 1
ATOM 844 N N . HIS A 1 106 ? 16.093 6.131 -14.812 1.00 76.50 106 HIS A N 1
ATOM 845 C CA . HIS A 1 106 ? 14.920 6.992 -14.930 1.00 76.50 106 HIS A CA 1
ATOM 846 C C . HIS A 1 106 ? 15.143 8.030 -16.030 1.00 76.50 106 HIS A C 1
ATOM 848 O O . HIS A 1 106 ? 16.274 8.456 -16.269 1.00 76.50 106 HIS A O 1
ATOM 854 N N . PHE A 1 107 ? 14.061 8.475 -16.662 1.00 82.25 107 PHE A N 1
ATOM 855 C CA . PHE A 1 107 ? 14.093 9.451 -17.745 1.00 82.25 107 PHE A CA 1
ATOM 856 C C . PHE A 1 107 ? 13.096 10.565 -17.470 1.00 82.25 107 PHE A C 1
ATOM 858 O O . PHE A 1 107 ? 11.976 10.316 -17.031 1.00 82.25 107 PHE A O 1
ATOM 865 N N . ILE A 1 108 ? 13.508 11.793 -17.774 1.00 88.25 108 ILE A N 1
ATOM 866 C CA . ILE A 1 108 ? 12.626 12.956 -17.821 1.00 88.25 108 ILE A CA 1
ATOM 867 C C . ILE A 1 108 ? 12.522 13.353 -19.288 1.00 88.25 108 ILE A C 1
ATOM 869 O O . ILE A 1 108 ? 13.507 13.762 -19.906 1.00 88.25 108 ILE A O 1
ATOM 873 N N . ILE A 1 109 ? 11.334 13.188 -19.853 1.00 89.62 109 ILE A N 1
ATOM 874 C CA . ILE A 1 109 ? 11.038 13.491 -21.248 1.00 89.62 109 ILE A CA 1
ATOM 875 C C . ILE A 1 109 ? 10.386 14.866 -21.299 1.00 89.62 109 ILE A C 1
ATOM 877 O O . ILE A 1 109 ? 9.330 15.077 -20.714 1.00 89.62 109 ILE A O 1
ATOM 881 N N . ASP A 1 110 ? 11.031 15.786 -22.012 1.00 91.56 110 ASP A N 1
ATOM 882 C CA . ASP A 1 110 ? 10.504 17.110 -22.331 1.00 91.56 110 ASP A CA 1
ATOM 883 C C . ASP A 1 110 ? 9.954 17.069 -23.756 1.00 91.56 110 ASP A C 1
ATOM 885 O O . ASP A 1 110 ? 10.727 17.046 -24.719 1.00 91.56 110 ASP A O 1
ATOM 889 N N . HIS A 1 111 ? 8.630 16.957 -23.889 1.00 93.31 111 HIS A N 1
ATOM 890 C CA . HIS A 1 111 ? 8.000 16.601 -25.165 1.00 93.31 111 HIS A CA 1
ATOM 891 C C . HIS A 1 111 ? 8.186 17.673 -26.237 1.00 93.31 111 HIS A C 1
ATOM 893 O O . HIS A 1 111 ? 8.330 17.324 -27.407 1.00 93.31 111 HIS A O 1
ATOM 899 N N . VAL A 1 112 ? 8.340 18.947 -25.859 1.00 92.12 112 VAL A N 1
ATOM 900 C CA . VAL A 1 112 ? 8.649 20.031 -26.810 1.00 92.12 112 VAL A CA 1
ATOM 901 C C . VAL A 1 112 ? 9.961 19.789 -27.568 1.00 92.12 112 VAL A C 1
ATOM 903 O O . VAL A 1 112 ? 10.066 20.097 -28.751 1.00 92.12 112 VAL A O 1
ATOM 906 N N . LYS A 1 113 ? 10.957 19.149 -26.932 1.00 88.25 113 LYS A N 1
ATOM 907 C CA . LYS A 1 113 ? 12.245 18.811 -27.571 1.00 88.25 113 LYS A CA 1
ATOM 908 C C . LYS A 1 113 ? 12.125 17.688 -28.602 1.00 88.25 113 LYS A C 1
ATOM 910 O O . LYS A 1 113 ? 13.091 17.395 -29.298 1.00 88.25 113 LYS A O 1
ATOM 915 N N . ARG A 1 114 ? 10.965 17.036 -28.661 1.00 90.12 114 ARG A N 1
ATOM 916 C CA . ARG A 1 114 ? 10.644 15.925 -29.561 1.00 90.12 114 ARG A CA 1
ATOM 917 C C . ARG A 1 114 ? 9.528 16.287 -30.547 1.00 90.12 114 ARG A C 1
ATOM 919 O O . ARG A 1 114 ? 8.932 15.392 -31.129 1.00 90.12 114 ARG A O 1
ATOM 926 N N . GLY A 1 115 ? 9.225 17.578 -30.708 1.00 92.75 115 GLY A N 1
ATOM 927 C CA . GLY A 1 115 ? 8.129 18.052 -31.562 1.00 92.75 115 GLY A CA 1
ATOM 928 C C . GLY A 1 115 ? 6.729 17.852 -30.968 1.00 92.75 115 GLY A C 1
ATOM 929 O O . GLY A 1 115 ? 5.743 18.029 -31.675 1.00 92.75 115 GLY A O 1
ATOM 930 N N . GLY A 1 116 ? 6.632 17.474 -29.690 1.00 93.44 116 GLY A N 1
ATOM 931 C CA . GLY A 1 116 ? 5.378 17.351 -28.950 1.00 93.44 116 GLY A CA 1
ATOM 932 C C . GLY A 1 116 ? 4.933 18.662 -28.283 1.00 93.44 116 GLY A C 1
ATOM 933 O O . GLY A 1 116 ? 5.572 19.705 -28.452 1.00 93.44 116 GLY A O 1
ATOM 934 N N . PRO A 1 117 ? 3.838 18.629 -27.503 1.00 93.00 117 PRO A N 1
ATOM 935 C CA . PRO A 1 117 ? 3.277 19.824 -26.879 1.00 93.00 117 PRO A CA 1
ATOM 936 C C . PRO A 1 117 ? 4.220 20.438 -25.835 1.00 93.00 117 PRO A C 1
ATOM 938 O O . PRO A 1 117 ? 4.884 19.739 -25.065 1.00 93.00 117 PRO A O 1
ATOM 941 N N . SER A 1 118 ? 4.242 21.773 -25.788 1.00 89.94 118 SER A N 1
ATOM 942 C CA . SER A 1 118 ? 4.950 22.523 -24.748 1.00 89.94 118 SER A CA 1
ATOM 943 C C . SER A 1 118 ? 4.283 22.336 -23.385 1.00 89.94 118 SER A C 1
ATOM 945 O O . SER A 1 118 ? 3.065 22.206 -23.299 1.00 89.94 118 SER A O 1
ATOM 947 N N . GLY A 1 119 ? 5.077 22.319 -22.314 1.00 87.94 119 GLY A N 1
ATOM 948 C CA . GLY A 1 119 ? 4.588 22.106 -20.949 1.00 87.94 119 GLY A CA 1
ATOM 949 C C . GLY A 1 119 ? 4.281 20.649 -20.583 1.00 87.94 119 GLY A C 1
ATOM 950 O O . GLY A 1 119 ? 4.103 20.362 -19.401 1.00 87.94 119 GLY A O 1
ATOM 951 N N . LEU A 1 120 ? 4.284 19.711 -21.539 1.00 93.44 120 LEU A N 1
ATOM 952 C CA . LEU A 1 120 ? 4.152 18.287 -21.238 1.00 93.44 120 LEU A CA 1
ATOM 953 C C . LEU A 1 120 ? 5.518 17.686 -20.883 1.00 93.44 120 LEU A C 1
ATOM 955 O O . LEU A 1 120 ? 6.433 17.628 -21.712 1.00 93.44 120 LEU A O 1
ATOM 959 N N . LEU A 1 121 ? 5.632 17.190 -19.652 1.00 92.25 121 LEU A N 1
ATOM 960 C CA . LEU A 1 121 ? 6.783 16.442 -19.156 1.00 92.25 121 LEU A CA 1
ATOM 961 C C . LEU A 1 121 ? 6.339 15.039 -18.734 1.00 92.25 121 LEU A C 1
ATOM 963 O O . LEU A 1 121 ? 5.311 14.890 -18.079 1.00 92.25 121 LEU A O 1
ATOM 967 N N . SER A 1 122 ? 7.131 14.017 -19.052 1.00 92.06 122 SER A N 1
ATOM 968 C CA . SER A 1 122 ? 6.901 12.652 -18.559 1.00 92.06 122 SER A CA 1
ATOM 969 C C . SER A 1 122 ? 8.094 12.148 -17.765 1.00 92.06 122 SER A C 1
ATOM 971 O O . SER A 1 122 ? 9.242 12.351 -18.160 1.00 92.06 122 SER A O 1
ATOM 973 N N . ILE A 1 123 ? 7.814 11.458 -16.662 1.00 90.75 123 ILE A N 1
ATOM 974 C CA . ILE A 1 123 ? 8.803 10.709 -15.889 1.00 90.75 123 ILE A CA 1
ATOM 975 C C . ILE A 1 123 ? 8.596 9.230 -16.208 1.00 90.75 123 ILE A C 1
ATOM 977 O O . ILE A 1 123 ? 7.507 8.706 -15.998 1.00 90.75 123 ILE A O 1
ATOM 981 N N . VAL A 1 124 ? 9.629 8.575 -16.736 1.00 88.38 124 VAL A N 1
ATOM 982 C CA . VAL A 1 124 ? 9.617 7.138 -17.049 1.00 88.38 124 VAL A CA 1
ATOM 983 C C . VAL A 1 124 ? 10.637 6.439 -16.161 1.00 88.38 124 VAL A C 1
ATOM 985 O O . VAL A 1 124 ? 11.776 6.899 -16.040 1.00 88.38 124 VAL A O 1
ATOM 988 N N . GLY A 1 125 ? 10.241 5.334 -15.534 1.00 85.88 125 GLY A N 1
ATOM 989 C CA . GLY A 1 125 ? 11.037 4.663 -14.513 1.00 85.88 125 GLY A CA 1
ATOM 990 C C . GLY A 1 125 ? 11.098 5.434 -13.196 1.00 85.88 125 GLY A C 1
ATOM 991 O O . GLY A 1 125 ? 10.264 6.281 -12.886 1.00 85.88 125 GLY A O 1
ATOM 992 N N . GLY A 1 126 ? 12.125 5.123 -12.408 1.00 84.81 126 GLY A N 1
ATOM 993 C CA . GLY A 1 126 ? 12.281 5.625 -11.045 1.00 84.81 126 GLY A CA 1
ATOM 994 C C . GLY A 1 126 ? 12.114 4.515 -10.016 1.00 84.81 126 GLY A C 1
ATOM 995 O O . GLY A 1 126 ? 11.390 3.545 -10.219 1.00 84.81 126 GLY A O 1
ATOM 996 N N . LYS A 1 127 ? 12.841 4.638 -8.906 1.00 87.81 127 LYS A N 1
ATOM 997 C CA . LYS A 1 127 ? 12.736 3.728 -7.764 1.00 87.81 127 LYS A CA 1
ATOM 998 C C . LYS A 1 127 ? 12.252 4.522 -6.571 1.00 87.81 127 LYS A C 1
ATOM 1000 O O . LYS A 1 127 ? 12.628 5.685 -6.418 1.00 87.81 127 LYS A O 1
ATOM 1005 N N . LEU A 1 128 ? 11.522 3.864 -5.675 1.00 90.19 128 LEU A N 1
ATOM 1006 C CA . LEU A 1 128 ? 11.133 4.476 -4.408 1.00 90.19 128 LEU A CA 1
ATOM 1007 C C . LEU A 1 128 ? 12.359 5.014 -3.654 1.00 90.19 128 LEU A C 1
ATOM 1009 O O . LEU A 1 128 ? 12.335 6.128 -3.154 1.00 90.19 128 LEU A O 1
ATOM 1013 N N . THR A 1 129 ? 13.485 4.297 -3.674 1.00 89.00 129 THR A N 1
ATOM 1014 C CA . THR A 1 129 ? 14.734 4.732 -3.026 1.00 89.00 129 THR A CA 1
ATOM 1015 C C . THR A 1 129 ? 15.384 5.965 -3.661 1.00 89.00 129 THR A C 1
ATOM 1017 O O . THR A 1 129 ? 16.138 6.668 -2.992 1.00 89.00 129 THR A O 1
ATOM 1020 N N . THR A 1 130 ? 15.102 6.263 -4.933 1.00 88.06 130 THR A N 1
ATOM 1021 C CA . THR A 1 130 ? 15.698 7.395 -5.664 1.00 88.06 130 THR A CA 1
ATOM 1022 C C . THR A 1 130 ? 14.712 8.529 -5.940 1.00 88.06 130 THR A C 1
ATOM 1024 O O . THR A 1 130 ? 15.102 9.520 -6.563 1.00 88.06 130 THR A O 1
ATOM 1027 N N . TYR A 1 131 ? 13.473 8.441 -5.436 1.00 89.31 131 TYR A N 1
ATOM 1028 C CA . TYR A 1 131 ? 12.381 9.370 -5.750 1.00 89.31 131 TYR A CA 1
ATOM 1029 C C . TYR A 1 131 ? 12.774 10.846 -5.566 1.00 89.31 131 TYR A C 1
ATOM 1031 O O . TYR A 1 131 ? 12.540 11.672 -6.443 1.00 89.31 131 TYR A O 1
ATOM 1039 N N . ARG A 1 132 ? 13.457 11.184 -4.463 1.00 86.75 132 ARG A N 1
ATOM 1040 C CA . ARG A 1 132 ? 13.879 12.560 -4.162 1.00 86.75 132 ARG A CA 1
ATOM 1041 C C . ARG A 1 132 ? 14.937 13.069 -5.137 1.00 86.75 132 ARG A C 1
ATOM 1043 O O . ARG A 1 132 ? 14.924 14.244 -5.498 1.00 86.75 132 ARG A O 1
ATOM 1050 N N . SER A 1 133 ? 15.882 12.214 -5.528 1.00 86.00 133 SER A N 1
ATOM 1051 C CA . SER A 1 133 ? 16.916 12.573 -6.504 1.00 86.00 133 SER A CA 1
ATOM 1052 C C . SER A 1 133 ? 16.284 12.814 -7.876 1.00 86.00 133 SER A C 1
ATOM 1054 O O . SER A 1 133 ? 16.527 13.856 -8.481 1.00 86.00 133 SER A O 1
ATOM 1056 N N . LEU A 1 134 ? 15.380 11.924 -8.291 1.00 88.75 134 LEU A N 1
ATOM 1057 C CA . LEU A 1 134 ? 14.595 12.063 -9.515 1.00 88.75 134 LEU A CA 1
ATOM 1058 C C . LEU A 1 134 ? 13.755 13.348 -9.518 1.00 88.75 134 LEU A C 1
ATOM 1060 O O . LEU A 1 134 ? 13.823 14.119 -10.471 1.00 88.75 134 LEU A O 1
ATOM 1064 N N . ALA A 1 135 ? 13.047 13.647 -8.426 1.00 89.25 135 ALA A N 1
ATOM 1065 C CA . ALA A 1 135 ? 12.289 14.889 -8.290 1.00 89.25 135 ALA A CA 1
ATOM 1066 C C . ALA A 1 135 ? 13.189 16.124 -8.465 1.00 89.25 135 ALA A C 1
ATOM 1068 O O . ALA A 1 135 ? 12.853 17.036 -9.217 1.00 89.25 135 ALA A O 1
ATOM 1069 N N . ARG A 1 136 ? 14.383 16.136 -7.852 1.00 85.62 136 ARG A N 1
ATOM 1070 C CA . ARG A 1 136 ? 15.360 17.227 -8.029 1.00 85.62 136 ARG A CA 1
ATOM 1071 C C . ARG A 1 136 ? 15.826 17.383 -9.475 1.00 85.62 136 ARG A C 1
ATOM 1073 O O . ARG A 1 136 ? 16.050 18.514 -9.893 1.00 85.62 136 ARG A O 1
ATOM 1080 N N . LEU A 1 137 ? 15.973 16.288 -10.219 1.00 85.31 137 LEU A N 1
ATOM 1081 C CA . LEU A 1 137 ? 16.319 16.324 -11.643 1.00 85.31 137 LEU A CA 1
ATOM 1082 C C . LEU A 1 137 ? 15.156 16.827 -12.510 1.00 85.31 137 LEU A C 1
ATOM 1084 O O . LEU A 1 137 ? 15.395 17.465 -13.534 1.00 85.31 137 LEU A O 1
ATOM 1088 N N . ALA A 1 138 ? 13.909 16.585 -12.098 1.00 88.88 138 ALA A N 1
ATOM 1089 C CA . ALA A 1 138 ? 12.716 17.046 -12.806 1.00 88.88 138 ALA A CA 1
ATOM 1090 C C . ALA A 1 138 ? 12.452 18.550 -12.616 1.00 88.88 138 ALA A C 1
ATOM 1092 O O . ALA A 1 138 ? 12.006 19.214 -13.554 1.00 88.88 138 ALA A O 1
ATOM 1093 N N . MET A 1 139 ? 12.780 19.116 -11.447 1.00 87.50 139 MET A N 1
ATOM 1094 C CA . MET A 1 139 ? 12.486 20.522 -11.125 1.00 87.50 139 MET A CA 1
ATOM 1095 C C . MET A 1 139 ? 13.005 21.543 -12.158 1.00 87.50 139 MET A C 1
ATOM 1097 O O . MET A 1 139 ? 12.231 22.423 -12.529 1.00 87.50 139 MET A O 1
ATOM 1101 N N . PRO A 1 140 ? 14.247 21.462 -12.684 1.00 85.19 140 PRO A N 1
ATOM 1102 C CA . PRO A 1 140 ? 14.705 22.376 -13.733 1.00 85.19 140 PRO A CA 1
ATOM 1103 C C . PRO A 1 140 ? 13.906 22.275 -15.036 1.00 85.19 140 PRO A C 1
ATOM 1105 O O . PRO A 1 140 ? 13.769 23.263 -15.753 1.00 85.19 140 PRO A O 1
ATOM 1108 N N . ALA A 1 141 ? 13.388 21.091 -15.382 1.00 85.38 141 ALA A N 1
ATOM 1109 C CA . ALA A 1 141 ? 12.535 20.937 -16.555 1.00 85.38 141 ALA A CA 1
ATOM 1110 C C . ALA A 1 141 ? 11.169 21.596 -16.340 1.00 85.38 141 ALA A C 1
ATOM 1112 O O . ALA A 1 141 ? 10.703 22.303 -17.227 1.00 85.38 141 ALA A O 1
ATOM 1113 N N . ILE A 1 142 ? 10.590 21.440 -15.148 1.00 88.62 142 ILE A N 1
ATOM 1114 C CA . ILE A 1 142 ? 9.326 22.080 -14.760 1.00 88.62 142 ILE A CA 1
ATOM 1115 C C . ILE A 1 142 ? 9.477 23.608 -14.741 1.00 88.62 142 ILE A C 1
ATOM 1117 O O . ILE A 1 142 ? 8.677 24.317 -15.347 1.00 88.62 142 ILE A O 1
ATOM 1121 N N . ALA A 1 143 ? 10.540 24.123 -14.116 1.00 86.62 143 ALA A N 1
ATOM 1122 C CA . ALA A 1 143 ? 10.771 25.561 -13.965 1.00 86.62 143 ALA A CA 1
ATOM 1123 C C . ALA A 1 143 ? 10.920 26.307 -15.303 1.00 86.62 143 ALA A C 1
ATOM 1125 O O . ALA A 1 143 ? 10.597 27.490 -15.376 1.00 86.62 143 ALA A O 1
ATOM 1126 N N . ARG A 1 144 ? 11.375 25.629 -16.368 1.00 85.31 144 ARG A N 1
ATOM 1127 C CA . ARG A 1 144 ? 11.443 26.205 -17.724 1.00 85.31 144 ARG A CA 1
ATOM 1128 C C . ARG A 1 144 ? 10.065 26.498 -18.322 1.00 85.31 144 ARG A C 1
ATOM 1130 O O . ARG A 1 144 ? 9.961 27.417 -19.123 1.00 85.31 144 ARG A O 1
ATOM 1137 N N . HIS A 1 145 ? 9.043 25.731 -17.943 1.00 86.25 145 HIS A N 1
ATOM 1138 C CA . HIS A 1 145 ? 7.690 25.835 -18.502 1.00 86.25 145 HIS A CA 1
ATOM 1139 C C . HIS A 1 145 ? 6.719 26.586 -17.585 1.00 86.25 145 HIS A C 1
ATOM 1141 O O . HIS A 1 145 ? 5.872 27.320 -18.076 1.00 86.25 145 HIS A O 1
ATOM 1147 N N . ALA A 1 146 ? 6.847 26.429 -16.265 1.00 84.81 146 ALA A N 1
ATOM 1148 C CA . ALA A 1 146 ? 5.938 27.028 -15.279 1.00 84.81 146 ALA A CA 1
ATOM 1149 C C . ALA A 1 146 ? 6.497 28.291 -14.590 1.00 84.81 146 ALA A C 1
ATOM 1151 O O . ALA A 1 146 ? 5.790 28.938 -13.820 1.00 84.81 146 ALA A O 1
ATOM 1152 N N . GLY A 1 147 ? 7.766 28.638 -14.840 1.00 74.12 147 GLY A N 1
ATOM 1153 C CA . GLY A 1 147 ? 8.502 29.631 -14.054 1.00 74.12 147 GLY A CA 1
ATOM 1154 C C . GLY A 1 147 ? 8.917 29.099 -12.668 1.00 74.12 147 GLY A C 1
ATOM 1155 O O . GLY A 1 147 ? 8.426 28.065 -12.208 1.00 74.12 147 GLY A O 1
ATOM 1156 N N . PRO A 1 148 ? 9.871 29.748 -11.979 1.00 69.94 148 PRO A N 1
ATOM 1157 C CA . PRO A 1 148 ? 10.312 29.307 -10.659 1.00 69.94 148 PRO A CA 1
ATOM 1158 C C . PRO A 1 148 ? 9.276 29.625 -9.570 1.00 69.94 148 PRO A C 1
ATOM 1160 O O . PRO A 1 148 ? 8.987 30.786 -9.287 1.00 69.94 148 PRO A O 1
ATOM 1163 N N . SER A 1 149 ? 8.795 28.595 -8.873 1.00 63.66 149 SER A N 1
ATOM 1164 C CA . SER A 1 149 ? 7.991 28.726 -7.653 1.00 63.66 149 SER A CA 1
ATOM 1165 C C . SER A 1 149 ? 8.896 28.725 -6.406 1.00 63.66 149 SER A C 1
ATOM 1167 O O . SER A 1 149 ? 9.021 27.724 -5.701 1.00 63.66 149 SER A O 1
ATOM 1169 N N . GLY A 1 150 ? 9.586 29.836 -6.137 1.00 65.81 150 GLY A N 1
ATOM 1170 C CA . GLY A 1 150 ? 10.321 30.044 -4.878 1.00 65.81 150 GLY A CA 1
ATOM 1171 C C . GLY A 1 150 ? 11.633 29.255 -4.700 1.00 65.81 150 GLY A C 1
ATOM 1172 O O . GLY A 1 150 ? 12.248 28.775 -5.652 1.00 65.81 150 GLY A O 1
ATOM 1173 N N . ARG A 1 151 ? 12.126 29.182 -3.450 1.00 65.12 151 ARG A N 1
ATOM 1174 C CA . ARG A 1 151 ? 13.380 28.478 -3.112 1.00 65.12 151 ARG A CA 1
ATOM 1175 C C . ARG A 1 151 ? 13.157 26.964 -3.151 1.00 65.12 151 ARG A C 1
ATOM 1177 O O . ARG A 1 151 ? 12.274 26.457 -2.468 1.00 65.12 151 ARG A O 1
ATOM 1184 N N . GLY A 1 152 ? 14.003 26.240 -3.885 1.00 64.69 152 GLY A N 1
ATOM 1185 C CA . GLY A 1 152 ? 13.967 24.775 -3.920 1.00 64.69 152 GLY A CA 1
ATOM 1186 C C . GLY A 1 152 ? 14.163 24.132 -2.540 1.00 64.69 152 GLY A C 1
ATOM 1187 O O . GLY A 1 152 ? 14.806 24.702 -1.653 1.00 64.69 152 GLY A O 1
ATOM 1188 N N . LEU A 1 153 ? 13.632 22.917 -2.370 1.00 66.12 153 LEU A N 1
ATOM 1189 C CA . LEU A 1 153 ? 13.794 22.116 -1.153 1.00 66.12 153 LEU A CA 1
ATOM 1190 C C . LEU A 1 153 ? 15.278 21.963 -0.788 1.00 66.12 153 LEU A C 1
ATOM 1192 O O . LEU A 1 153 ? 16.076 21.421 -1.558 1.00 66.12 153 LEU A O 1
ATOM 1196 N N . ARG A 1 154 ? 15.648 22.409 0.419 1.00 67.75 154 ARG A N 1
ATOM 1197 C CA . ARG A 1 154 ? 17.012 22.260 0.946 1.00 67.75 154 ARG A CA 1
ATOM 1198 C C . ARG A 1 154 ? 17.377 20.779 1.077 1.00 67.75 154 ARG A C 1
ATOM 1200 O O . ARG A 1 154 ? 16.527 19.931 1.368 1.00 67.75 154 ARG A O 1
ATOM 1207 N N . ALA A 1 155 ? 18.656 20.453 0.896 1.00 65.19 155 ALA A N 1
ATOM 1208 C CA . ALA A 1 155 ? 19.175 19.148 1.298 1.00 65.19 155 ALA A CA 1
ATOM 1209 C C . ALA A 1 155 ? 18.884 18.938 2.796 1.00 65.19 155 ALA A C 1
ATOM 1211 O O . ALA A 1 155 ? 19.081 19.852 3.592 1.00 65.19 155 ALA A O 1
ATOM 1212 N N . GLY A 1 156 ? 18.340 17.775 3.161 1.00 66.06 156 GLY A N 1
ATOM 1213 C CA . GLY A 1 156 ? 17.932 17.491 4.540 1.00 66.06 156 GLY A CA 1
ATOM 1214 C C . GLY A 1 156 ? 16.563 18.044 4.955 1.00 66.06 156 GLY A C 1
ATOM 1215 O O . GLY A 1 156 ? 16.168 17.825 6.095 1.00 66.06 156 GLY A O 1
ATOM 1216 N N . ALA A 1 157 ? 15.808 18.704 4.059 1.00 68.06 157 ALA A N 1
ATOM 1217 C CA . ALA A 1 157 ? 14.394 18.989 4.321 1.00 68.06 157 ALA A CA 1
ATOM 1218 C C . ALA A 1 157 ? 13.663 17.682 4.661 1.00 68.06 157 ALA A C 1
ATOM 1220 O O . ALA A 1 157 ? 13.810 16.690 3.932 1.00 68.06 157 ALA A O 1
ATOM 1221 N N . LYS A 1 158 ? 12.953 17.688 5.786 1.00 69.06 158 LYS A N 1
ATOM 1222 C CA . LYS A 1 158 ? 12.244 16.534 6.329 1.00 69.06 158 LYS A CA 1
ATOM 1223 C C . LYS A 1 158 ? 10.864 16.460 5.681 1.00 69.06 158 LYS A C 1
ATOM 1225 O O . LYS A 1 158 ? 10.279 17.497 5.378 1.00 69.06 158 LYS A O 1
ATOM 1230 N N . MET A 1 159 ? 10.395 15.243 5.423 1.00 68.69 159 MET A N 1
ATOM 1231 C CA . MET A 1 159 ? 9.001 15.027 5.038 1.00 68.69 159 MET A CA 1
ATOM 1232 C C . MET A 1 159 ? 8.094 15.413 6.208 1.00 68.69 159 MET A C 1
ATOM 1234 O O . MET A 1 159 ? 8.556 15.506 7.348 1.00 68.69 159 MET A O 1
ATOM 1238 N N . GLU A 1 160 ? 6.815 15.623 5.931 1.00 66.25 160 GLU A N 1
ATOM 1239 C CA . GLU A 1 160 ? 5.803 15.732 6.977 1.00 66.25 160 GLU A CA 1
ATOM 1240 C C . GLU A 1 160 ? 5.859 14.494 7.889 1.00 66.25 160 GLU A C 1
ATOM 1242 O O . GLU A 1 160 ? 6.066 13.383 7.404 1.00 66.25 160 GLU A O 1
ATOM 1247 N N . GLY A 1 161 ? 5.801 14.679 9.211 1.00 59.25 161 GLY A N 1
ATOM 1248 C CA . GLY A 1 161 ? 6.046 13.582 10.163 1.00 59.25 161 GLY A CA 1
ATOM 1249 C C . GLY A 1 161 ? 7.510 13.105 10.241 1.00 59.25 161 GLY A C 1
ATOM 1250 O O . GLY A 1 161 ? 7.838 12.183 10.977 1.00 59.25 161 GLY A O 1
ATOM 1251 N N . GLY A 1 162 ? 8.450 13.732 9.535 1.00 59.31 162 GLY A N 1
ATOM 1252 C CA . GLY A 1 162 ? 9.879 13.487 9.704 1.00 59.31 162 GLY A CA 1
ATOM 1253 C C . GLY A 1 162 ? 10.489 14.495 10.671 1.00 59.31 162 GLY A C 1
ATOM 1254 O O . GLY A 1 162 ? 10.348 15.698 10.473 1.00 59.31 162 GLY A O 1
ATOM 1255 N N . GLY A 1 163 ? 11.260 14.053 11.673 1.00 58.28 163 GLY A N 1
ATOM 1256 C CA . GLY A 1 163 ? 12.224 14.967 12.290 1.00 58.28 163 GLY A CA 1
ATOM 1257 C C . GLY A 1 163 ? 12.540 14.892 13.762 1.00 58.28 163 GLY A C 1
ATOM 1258 O O . GLY A 1 163 ? 13.539 15.509 14.139 1.00 58.28 163 GLY A O 1
ATOM 1259 N N . SER A 1 164 ? 11.766 14.188 14.568 1.00 59.91 164 SER A N 1
ATOM 1260 C CA . SER A 1 164 ? 12.126 13.902 15.954 1.00 59.91 164 SER A CA 1
ATOM 1261 C C . SER A 1 164 ? 12.826 12.544 16.037 1.00 59.91 164 SER A C 1
ATOM 1263 O O . SER A 1 164 ? 12.627 11.671 15.191 1.00 59.91 164 SER A O 1
ATOM 1265 N N . LYS A 1 165 ? 13.688 12.367 17.047 1.00 59.41 165 LYS A N 1
ATOM 1266 C CA . LYS A 1 165 ? 14.157 11.040 17.463 1.00 59.41 165 LYS A CA 1
ATOM 1267 C C . LYS A 1 165 ? 12.965 10.324 18.104 1.00 59.41 165 LYS A C 1
ATOM 1269 O O . LYS A 1 165 ? 12.838 10.328 19.321 1.00 59.41 165 LYS A O 1
ATOM 1274 N N . VAL A 1 166 ? 12.053 9.807 17.290 1.00 60.38 166 VAL A N 1
ATOM 1275 C CA . VAL A 1 166 ? 11.006 8.905 17.772 1.00 60.38 166 VAL A CA 1
ATOM 1276 C C . VAL A 1 166 ? 11.623 7.520 17.828 1.00 60.38 166 VAL A C 1
ATOM 1278 O O . VAL A 1 166 ? 12.259 7.083 16.866 1.00 60.38 166 VAL A O 1
ATOM 1281 N N . GLU A 1 167 ? 11.489 6.854 18.969 1.00 65.94 167 GLU A N 1
ATOM 1282 C CA . GLU A 1 167 ? 11.830 5.443 19.071 1.00 65.94 167 GLU A CA 1
ATOM 1283 C C . GLU A 1 167 ? 10.834 4.675 18.200 1.00 65.94 167 GLU A C 1
ATOM 1285 O O . GLU A 1 167 ? 9.669 4.516 18.559 1.00 65.94 167 GLU A O 1
ATOM 1290 N N . TRP A 1 168 ? 11.270 4.261 17.010 1.00 64.81 168 TRP A N 1
ATOM 1291 C CA . TRP A 1 168 ? 10.444 3.415 16.166 1.00 64.81 168 TRP A CA 1
ATOM 1292 C C . TRP A 1 168 ? 10.261 2.069 16.860 1.00 64.81 168 TRP A C 1
ATOM 1294 O O . TRP A 1 168 ? 11.231 1.377 17.182 1.00 64.81 168 TRP A O 1
ATOM 1304 N N . ARG A 1 169 ? 9.003 1.699 17.071 1.00 66.88 169 ARG A N 1
ATOM 1305 C CA . ARG A 1 169 ? 8.593 0.378 17.532 1.00 66.88 169 ARG A CA 1
ATOM 1306 C C . ARG A 1 169 ? 7.767 -0.239 16.423 1.00 66.88 169 ARG A C 1
ATOM 1308 O O . ARG A 1 169 ? 6.972 0.451 15.791 1.00 66.88 169 ARG A O 1
ATOM 1315 N N . ALA A 1 170 ? 7.984 -1.519 16.159 1.00 62.94 170 ALA A N 1
ATOM 1316 C CA . ALA A 1 170 ? 7.264 -2.189 15.091 1.00 62.94 170 ALA A CA 1
ATOM 1317 C C . ALA A 1 170 ? 5.739 -2.072 15.327 1.00 62.94 170 ALA A C 1
ATOM 1319 O O . ALA A 1 170 ? 5.331 -2.259 16.477 1.00 62.94 170 ALA A O 1
ATOM 1320 N N . PRO A 1 171 ? 4.917 -1.755 14.303 1.00 60.16 171 PRO A N 1
ATOM 1321 C CA . PRO A 1 171 ? 3.496 -1.419 14.473 1.00 60.16 171 PRO A CA 1
ATOM 1322 C C . PRO A 1 171 ? 2.689 -2.448 15.272 1.00 60.16 171 PRO A C 1
ATOM 1324 O O . PRO A 1 171 ? 1.820 -2.082 16.052 1.00 60.16 171 PRO A O 1
ATOM 1327 N N . GLN A 1 172 ? 3.056 -3.731 15.187 1.00 63.03 172 GLN A N 1
ATOM 1328 C CA . GLN A 1 172 ? 2.463 -4.804 15.994 1.00 63.03 172 GLN A CA 1
ATOM 1329 C C . GLN A 1 172 ? 2.583 -4.608 17.520 1.00 63.03 172 GLN A C 1
ATOM 1331 O O . GLN A 1 172 ? 1.890 -5.270 18.283 1.00 63.03 172 GLN A O 1
ATOM 1336 N N . HIS A 1 173 ? 3.478 -3.736 17.983 1.00 67.44 173 HIS A N 1
ATOM 1337 C CA . HIS A 1 173 ? 3.665 -3.410 19.398 1.00 67.44 173 HIS A CA 1
ATOM 1338 C C . HIS A 1 173 ? 3.170 -2.004 19.755 1.00 67.44 173 HIS A C 1
ATOM 1340 O O . HIS A 1 173 ? 3.025 -1.696 20.936 1.00 67.44 173 HIS A O 1
ATOM 1346 N N . ASP A 1 174 ? 2.981 -1.144 18.755 1.00 83.69 174 ASP A N 1
ATOM 1347 C CA . ASP A 1 174 ? 2.624 0.261 18.913 1.00 83.69 174 ASP A CA 1
ATOM 1348 C C . ASP A 1 174 ? 2.114 0.800 17.572 1.00 83.69 174 ASP A C 1
ATOM 1350 O O . ASP A 1 174 ? 2.895 1.291 16.755 1.00 83.69 174 ASP A O 1
ATOM 1354 N N . ALA A 1 175 ? 0.806 0.683 17.331 1.00 86.00 175 ALA A N 1
ATOM 1355 C CA . ALA A 1 175 ? 0.198 1.071 16.057 1.00 86.00 175 ALA A CA 1
ATOM 1356 C C . ALA A 1 175 ? 0.415 2.557 15.729 1.00 86.00 175 ALA A C 1
ATOM 1358 O O . ALA A 1 175 ? 0.556 2.936 14.569 1.00 86.00 175 ALA A O 1
ATOM 1359 N N . LEU A 1 176 ? 0.544 3.410 16.754 1.00 90.50 176 LEU A N 1
ATOM 1360 C CA . LEU A 1 176 ? 0.736 4.846 16.564 1.00 90.50 176 LEU A CA 1
ATOM 1361 C C . LEU A 1 176 ? 2.185 5.234 16.231 1.00 90.50 176 LEU A C 1
ATOM 1363 O O . LEU A 1 176 ? 2.449 6.394 15.902 1.00 90.50 176 LEU A O 1
ATOM 1367 N N . SER A 1 177 ? 3.135 4.294 16.275 1.00 86.19 177 SER A N 1
ATOM 1368 C CA . SER A 1 177 ? 4.542 4.572 15.961 1.00 86.19 177 SER A CA 1
ATOM 1369 C C . SER A 1 177 ? 4.742 5.048 14.515 1.00 86.19 177 SER A C 1
ATOM 1371 O O . SER A 1 177 ? 5.672 5.814 14.244 1.00 86.19 177 SER A O 1
ATOM 1373 N N . VAL A 1 178 ? 3.848 4.649 13.600 1.00 85.75 178 VAL A N 1
ATOM 1374 C CA . VAL A 1 178 ? 3.880 5.015 12.176 1.00 85.75 178 VAL A CA 1
ATOM 1375 C C . VAL A 1 178 ? 3.726 6.524 11.946 1.00 85.75 178 VAL A C 1
ATOM 1377 O O . VAL A 1 178 ? 4.299 7.057 10.997 1.00 85.75 178 VAL A O 1
ATOM 1380 N N . TYR A 1 179 ? 3.046 7.236 12.850 1.00 88.56 179 TYR A N 1
ATOM 1381 C CA . TYR A 1 179 ? 2.820 8.685 12.749 1.00 88.56 179 TYR A CA 1
ATOM 1382 C C . TYR A 1 179 ? 4.013 9.523 13.217 1.00 88.56 179 TYR A C 1
ATOM 1384 O O . TYR A 1 179 ? 4.063 10.735 12.984 1.00 88.56 179 TYR A O 1
ATOM 1392 N N . GLY A 1 180 ? 4.992 8.909 13.887 1.00 87.94 180 GLY A N 1
ATOM 1393 C CA . GLY A 1 180 ? 6.182 9.600 14.372 1.00 87.94 180 GLY A CA 1
ATOM 1394 C C . GLY A 1 180 ? 5.835 10.844 15.219 1.00 87.94 180 GLY A C 1
ATOM 1395 O O . GLY A 1 180 ? 5.129 10.719 16.216 1.00 87.94 180 GLY A O 1
ATOM 1396 N N . PRO A 1 181 ? 6.307 12.058 14.868 1.00 86.50 181 PRO A N 1
ATOM 1397 C CA . PRO A 1 181 ? 5.991 13.295 15.585 1.00 86.50 181 PRO A CA 1
ATOM 1398 C C . PRO A 1 181 ? 4.497 13.646 15.618 1.00 86.50 181 PRO A C 1
ATOM 1400 O O . PRO A 1 181 ? 4.087 14.373 16.516 1.00 86.50 181 PRO A O 1
ATOM 1403 N N . LYS A 1 182 ? 3.697 13.151 14.664 1.00 90.69 182 LYS A N 1
ATOM 1404 C CA . LYS A 1 182 ? 2.248 13.401 14.592 1.00 90.69 182 LYS A CA 1
ATOM 1405 C C . LYS A 1 182 ? 1.439 12.502 15.525 1.00 90.69 182 LYS A C 1
ATOM 1407 O O . LYS A 1 182 ? 0.232 12.666 15.636 1.00 90.69 182 LYS A O 1
ATOM 1412 N N . ARG A 1 183 ? 2.093 11.577 16.233 1.00 92.06 183 ARG A N 1
ATOM 1413 C CA . ARG A 1 183 ? 1.459 10.692 17.218 1.00 92.06 183 ARG A CA 1
ATOM 1414 C C . ARG A 1 183 ? 0.539 11.445 18.186 1.00 92.06 183 ARG A C 1
ATOM 1416 O O . ARG A 1 183 ? -0.582 11.004 18.398 1.00 92.06 183 ARG A O 1
ATOM 1423 N N . GLY A 1 184 ? 0.994 12.584 18.715 1.00 93.19 184 GLY A N 1
ATOM 1424 C CA . GLY A 1 184 ? 0.216 13.382 19.669 1.00 93.19 184 GLY A CA 1
ATOM 1425 C C . GLY A 1 184 ? -1.093 13.931 19.090 1.00 93.19 184 GLY A C 1
ATOM 1426 O O . GLY A 1 184 ? -2.050 14.122 19.829 1.00 93.19 184 GLY A O 1
ATOM 1427 N N . GLU A 1 185 ? -1.168 14.137 17.771 1.00 95.94 185 GLU A N 1
ATOM 1428 C CA . GLU A 1 185 ? -2.407 14.545 17.097 1.00 95.94 185 GLU A CA 1
ATOM 1429 C C . GLU A 1 185 ? -3.434 13.404 17.117 1.00 95.94 185 GLU A C 1
ATOM 1431 O O . GLU A 1 185 ? -4.606 13.631 17.404 1.00 95.94 185 GLU A O 1
ATOM 1436 N N . VAL A 1 186 ? -2.987 12.164 16.887 1.00 96.69 186 VAL A N 1
ATOM 1437 C CA . VAL A 1 186 ? -3.846 10.970 16.952 1.00 96.69 186 VAL A CA 1
ATOM 1438 C C . VAL A 1 186 ? -4.252 10.661 18.398 1.00 96.69 186 VAL A C 1
ATOM 1440 O O . VAL A 1 186 ? -5.403 10.318 18.656 1.00 96.69 186 VAL A O 1
ATOM 1443 N N . GLU A 1 187 ? -3.342 10.826 19.360 1.00 96.62 187 GLU A N 1
ATOM 1444 C CA . GLU A 1 187 ? -3.641 10.654 20.790 1.00 96.62 187 GLU A CA 1
ATOM 1445 C C . GLU A 1 187 ? -4.675 11.680 21.280 1.00 96.62 187 GLU A C 1
ATOM 1447 O O . GLU A 1 187 ? -5.627 11.302 21.961 1.00 96.62 187 GLU A O 1
ATOM 1452 N N . ALA A 1 188 ? -4.579 12.941 20.849 1.00 97.75 188 ALA A N 1
ATOM 1453 C CA . ALA A 1 188 ? -5.572 13.967 21.170 1.00 97.75 188 ALA A CA 1
ATOM 1454 C C . ALA A 1 188 ? -6.977 13.626 20.631 1.00 97.75 188 ALA A C 1
ATOM 1456 O O . ALA A 1 188 ? -7.980 13.937 21.277 1.00 97.75 188 ALA A O 1
ATOM 1457 N N . MET A 1 189 ? -7.078 12.944 19.480 1.00 97.62 189 MET A N 1
ATOM 1458 C CA . MET A 1 189 ? -8.366 12.439 18.980 1.00 97.62 189 MET A CA 1
ATOM 1459 C C . MET A 1 189 ? -8.963 11.376 19.913 1.00 97.62 189 MET A C 1
ATOM 1461 O O . MET A 1 189 ? -10.174 11.373 20.136 1.00 97.62 189 MET A O 1
ATOM 1465 N N . ILE A 1 190 ? -8.130 10.502 20.490 1.00 97.94 190 ILE A N 1
ATOM 1466 C CA . ILE A 1 190 ? -8.566 9.502 21.479 1.00 97.94 190 ILE A CA 1
ATOM 1467 C C . ILE A 1 190 ? -9.011 10.189 22.773 1.00 97.94 190 ILE A C 1
ATOM 1469 O O . ILE A 1 190 ? -10.047 9.832 23.325 1.00 97.94 190 ILE A O 1
ATOM 1473 N N . GLU A 1 191 ? -8.276 11.197 23.246 1.00 97.44 191 GLU A N 1
ATOM 1474 C CA . GLU A 1 191 ? -8.658 11.969 24.437 1.00 97.44 191 GLU A CA 1
ATOM 1475 C C . GLU A 1 191 ? -10.015 12.664 24.258 1.00 97.44 191 GLU A C 1
ATOM 1477 O O . GLU A 1 191 ? -10.851 12.641 25.163 1.00 97.44 191 GLU A O 1
ATOM 1482 N N . GLY A 1 192 ? -10.260 13.244 23.077 1.00 96.94 192 GLY A N 1
ATOM 1483 C CA . GLY A 1 192 ? -11.529 13.892 22.746 1.00 96.94 192 GLY A CA 1
ATOM 1484 C C . GLY A 1 192 ? -12.694 12.917 22.539 1.00 96.94 192 GLY A C 1
ATOM 1485 O O . GLY A 1 192 ? -13.844 13.271 22.799 1.00 96.94 192 GLY A O 1
ATOM 1486 N N . ALA A 1 193 ? -12.415 11.691 22.092 1.00 96.75 193 ALA A N 1
ATOM 1487 C CA . ALA A 1 193 ? -13.408 10.645 21.875 1.00 96.75 193 ALA A CA 1
ATOM 1488 C C . ALA A 1 193 ? -12.829 9.260 22.232 1.00 96.75 193 ALA A C 1
ATOM 1490 O O . ALA A 1 193 ? -12.329 8.563 21.346 1.00 96.75 193 ALA A O 1
ATOM 1491 N N . PRO A 1 194 ? -12.948 8.808 23.499 1.00 97.25 194 PRO A N 1
ATOM 1492 C CA . PRO A 1 194 ? -12.297 7.583 23.981 1.00 97.25 194 PRO A CA 1
ATOM 1493 C C . PRO A 1 194 ? -12.608 6.307 23.187 1.00 97.25 194 PRO A C 1
ATOM 1495 O O . PRO A 1 194 ? -11.758 5.426 23.094 1.00 97.25 194 PRO A O 1
ATOM 1498 N N . ALA A 1 195 ? -13.786 6.220 22.557 1.00 95.94 195 ALA A N 1
ATOM 1499 C CA . ALA A 1 195 ? -14.152 5.105 21.676 1.00 95.94 195 ALA A CA 1
ATOM 1500 C C . ALA A 1 195 ? -13.224 4.971 20.449 1.00 95.94 195 ALA A C 1
ATOM 1502 O O . ALA A 1 195 ? -13.063 3.881 19.912 1.00 95.94 195 ALA A O 1
ATOM 1503 N N . LEU A 1 196 ? -12.557 6.050 20.016 1.00 97.12 196 LEU A N 1
ATOM 1504 C CA . LEU A 1 196 ? -11.552 5.987 18.950 1.00 97.12 196 LEU A CA 1
ATOM 1505 C C . LEU A 1 196 ? -10.281 5.228 19.372 1.00 97.12 196 LEU A C 1
ATOM 1507 O O . LEU A 1 196 ? -9.495 4.826 18.517 1.00 97.12 196 LEU A O 1
ATOM 1511 N N . GLY A 1 197 ? -10.083 5.005 20.673 1.00 95.81 197 GLY A N 1
ATOM 1512 C CA . GLY A 1 197 ? -9.014 4.156 21.199 1.00 95.81 197 GLY A CA 1
ATOM 1513 C C . GLY A 1 197 ? -9.273 2.655 21.033 1.00 95.81 197 GLY A C 1
ATOM 1514 O O . GLY A 1 197 ? -8.401 1.853 21.359 1.00 95.81 197 GLY A O 1
ATOM 1515 N N . GLU A 1 198 ? -10.450 2.254 20.547 1.00 94.81 198 GLU A N 1
ATOM 1516 C CA . GLU A 1 198 ? -10.749 0.856 20.248 1.00 94.81 198 GLU A CA 1
ATOM 1517 C C . GLU A 1 198 ? -10.040 0.380 18.976 1.00 94.81 198 GLU A C 1
ATOM 1519 O O . GLU A 1 198 ? -9.746 1.157 18.062 1.00 94.81 198 GLU A O 1
ATOM 1524 N N . ARG A 1 199 ? -9.789 -0.931 18.907 1.00 93.12 199 ARG A N 1
ATOM 1525 C CA . ARG A 1 199 ? -9.202 -1.566 17.726 1.00 93.12 199 ARG A CA 1
ATOM 1526 C C . ARG A 1 199 ? -10.186 -1.591 16.557 1.00 93.12 199 ARG A C 1
ATOM 1528 O O . ARG A 1 199 ? -11.396 -1.743 16.748 1.00 93.12 199 ARG A O 1
ATOM 1535 N N . VAL A 1 200 ? -9.641 -1.520 15.343 1.00 93.25 200 VAL A N 1
ATOM 1536 C CA . VAL A 1 200 ? -10.374 -1.741 14.089 1.00 93.25 200 VAL A CA 1
ATOM 1537 C C . VAL A 1 200 ? -10.970 -3.150 14.064 1.00 93.25 200 VAL A C 1
ATOM 1539 O O . VAL A 1 200 ? -12.158 -3.306 13.790 1.00 93.25 200 VAL A O 1
ATOM 1542 N N . CYS A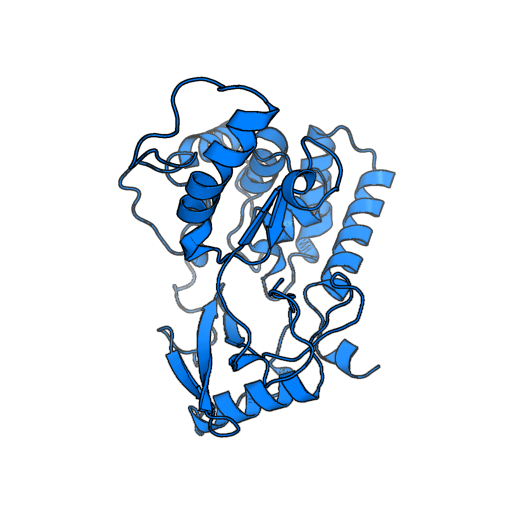 1 201 ? -10.163 -4.160 14.397 1.00 87.62 201 CYS A N 1
ATOM 1543 C CA . CYS A 1 201 ? -10.597 -5.543 14.580 1.00 87.62 201 CYS A CA 1
ATOM 1544 C C . CYS A 1 201 ? -9.707 -6.269 15.600 1.00 87.62 201 CYS A C 1
ATOM 1546 O O . CYS A 1 201 ? -8.644 -5.775 15.973 1.00 87.62 201 CYS A O 1
ATOM 1548 N N . GLU A 1 202 ? -10.094 -7.474 16.014 1.00 84.62 202 GLU A N 1
ATOM 1549 C CA . GLU A 1 202 ? -9.349 -8.246 17.021 1.00 84.62 202 GLU A CA 1
ATOM 1550 C C . GLU A 1 202 ? -7.986 -8.749 16.509 1.00 84.62 202 GLU A C 1
ATOM 1552 O O . GLU A 1 202 ? -7.046 -8.877 17.287 1.00 84.62 202 GLU A O 1
ATOM 1557 N N . HIS A 1 203 ? -7.853 -8.956 15.195 1.00 82.25 203 HIS A N 1
ATOM 1558 C CA . HIS A 1 203 ? -6.683 -9.567 14.551 1.00 82.25 203 HIS A CA 1
ATOM 1559 C C . HIS A 1 203 ? -5.513 -8.611 14.255 1.00 82.25 203 HIS A C 1
ATOM 1561 O O . HIS A 1 203 ? -4.507 -9.035 13.684 1.00 82.25 203 HIS A O 1
ATOM 1567 N N . ASN A 1 204 ? -5.639 -7.316 14.561 1.00 84.06 204 ASN A N 1
ATOM 1568 C CA . ASN A 1 204 ? -4.553 -6.349 14.398 1.00 84.06 204 ASN A CA 1
ATOM 1569 C C . ASN A 1 204 ? -4.558 -5.298 15.519 1.00 84.06 204 ASN A C 1
ATOM 1571 O O . ASN A 1 204 ? -5.484 -5.223 16.327 1.00 84.06 204 ASN A O 1
ATOM 1575 N N . GLY A 1 205 ? -3.477 -4.523 15.604 1.00 87.44 205 GLY A N 1
ATOM 1576 C CA . GLY A 1 205 ? -3.300 -3.486 16.622 1.00 87.44 205 GLY A CA 1
ATOM 1577 C C . GLY A 1 205 ? -3.821 -2.104 16.225 1.00 87.44 205 GLY A C 1
ATOM 1578 O O . GLY A 1 205 ? -3.706 -1.187 17.034 1.00 87.44 205 GLY A O 1
ATOM 1579 N N . GLU A 1 206 ? -4.349 -1.939 15.009 1.00 92.62 206 GLU A N 1
ATOM 1580 C CA . GLU A 1 206 ? -4.730 -0.632 14.470 1.00 92.62 206 GLU A CA 1
ATOM 1581 C C . GLU A 1 206 ? -5.986 -0.095 15.165 1.00 92.62 206 GLU A C 1
ATOM 1583 O O . GLU A 1 206 ? -6.903 -0.849 15.501 1.00 92.62 206 GLU A O 1
ATOM 1588 N N . LEU A 1 207 ? -6.038 1.218 15.377 1.00 95.44 207 LEU A N 1
ATOM 1589 C CA . LEU A 1 207 ? -7.058 1.902 16.171 1.00 95.44 207 LEU A CA 1
ATOM 1590 C C . LEU A 1 207 ? -8.022 2.712 15.301 1.00 95.44 207 LEU A C 1
ATOM 1592 O O . LEU A 1 207 ? -7.654 3.239 14.251 1.00 95.44 207 LEU A O 1
ATOM 1596 N N . LEU A 1 208 ? -9.251 2.906 15.779 1.00 97.38 208 LEU A N 1
ATOM 1597 C CA . LEU A 1 208 ? -10.246 3.746 15.102 1.00 97.38 208 LEU A CA 1
ATOM 1598 C C . LEU A 1 208 ? -9.815 5.222 15.008 1.00 97.38 208 LEU A C 1
ATOM 1600 O O . LEU A 1 208 ? -10.207 5.922 14.075 1.00 97.38 208 LEU A O 1
ATOM 1604 N N . ALA A 1 209 ? -8.958 5.702 15.909 1.00 97.81 209 ALA A N 1
ATOM 1605 C CA . ALA A 1 209 ? -8.359 7.035 15.824 1.00 97.81 209 ALA A CA 1
ATOM 1606 C C . ALA A 1 209 ? -7.510 7.221 14.561 1.00 97.81 209 ALA A C 1
ATOM 1608 O O . ALA A 1 209 ? -7.471 8.310 13.996 1.00 97.81 209 ALA A O 1
ATOM 1609 N N . GLN A 1 210 ? -6.879 6.155 14.069 1.00 97.56 210 GLN A N 1
ATOM 1610 C CA . GLN A 1 210 ? -6.118 6.204 12.824 1.00 97.56 210 GLN A CA 1
ATOM 1611 C C . GLN A 1 210 ? -7.030 6.384 11.612 1.00 97.56 210 GLN A C 1
ATOM 1613 O O . GLN A 1 210 ? -6.672 7.090 10.677 1.00 97.56 210 GLN A O 1
ATOM 1618 N N . VAL A 1 211 ? -8.232 5.798 11.649 1.00 97.94 211 VAL A N 1
ATOM 1619 C CA . VAL A 1 211 ? -9.272 6.006 10.630 1.00 97.94 211 VAL A CA 1
ATOM 1620 C C . VAL A 1 211 ? -9.702 7.470 10.614 1.00 97.94 211 VAL A C 1
ATOM 1622 O O . VAL A 1 211 ? -9.760 8.087 9.553 1.00 97.94 211 VAL A O 1
ATOM 1625 N N . ALA A 1 212 ? -9.971 8.034 11.795 1.00 98.00 212 ALA A N 1
ATOM 1626 C CA . ALA A 1 212 ? -10.324 9.441 11.942 1.00 98.00 212 ALA A CA 1
ATOM 1627 C C . ALA A 1 212 ? -9.230 10.360 11.379 1.00 98.00 212 ALA A C 1
ATOM 1629 O O . ALA A 1 212 ? -9.509 11.211 10.533 1.00 98.00 212 ALA A O 1
ATOM 1630 N N . TYR A 1 213 ? -7.981 10.121 11.783 1.00 98.19 213 TYR A N 1
ATOM 1631 C CA . TYR A 1 213 ? -6.823 10.878 11.320 1.00 98.19 213 TYR A CA 1
ATOM 1632 C C . TYR A 1 213 ? -6.612 10.756 9.807 1.00 98.19 213 TYR A C 1
ATOM 1634 O O . TYR A 1 213 ? -6.376 11.756 9.131 1.00 98.19 213 TYR A O 1
ATOM 1642 N N . ALA A 1 214 ? -6.760 9.553 9.247 1.00 98.19 214 ALA A N 1
ATOM 1643 C CA . ALA A 1 214 ? -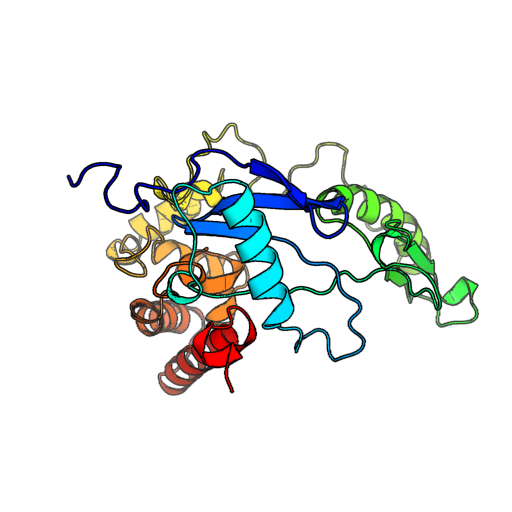6.613 9.318 7.815 1.00 98.19 214 ALA A CA 1
ATOM 1644 C C . ALA A 1 214 ? -7.594 10.166 6.985 1.00 98.19 214 ALA A C 1
ATOM 1646 O O . ALA A 1 214 ? -7.221 10.722 5.950 1.00 98.19 214 ALA A O 1
ATOM 1647 N N . VAL A 1 215 ? -8.838 10.300 7.452 1.00 98.25 215 VAL A N 1
ATOM 1648 C CA . VAL A 1 215 ? -9.873 11.108 6.793 1.00 98.25 215 VAL A CA 1
ATOM 1649 C C . VAL A 1 215 ? -9.601 12.604 6.950 1.00 98.25 215 VAL A C 1
ATOM 1651 O O . VAL A 1 215 ? -9.597 13.340 5.966 1.00 98.25 215 VAL A O 1
ATOM 1654 N N . GLU A 1 216 ? -9.364 13.061 8.180 1.00 97.62 216 GLU A N 1
ATOM 1655 C CA . GLU A 1 216 ? -9.273 14.490 8.502 1.00 97.62 216 GLU A CA 1
ATOM 1656 C C . GLU A 1 216 ? -7.937 15.118 8.076 1.00 97.62 216 GLU A C 1
ATOM 1658 O O . GLU A 1 216 ? -7.884 16.305 7.751 1.00 97.62 216 GLU A O 1
ATOM 1663 N N . CYS A 1 217 ? -6.857 14.331 8.064 1.00 97.06 217 CYS A N 1
ATOM 1664 C CA . CYS A 1 217 ? -5.492 14.832 7.904 1.00 97.06 217 CYS A CA 1
ATOM 1665 C C . CYS A 1 217 ? -4.714 14.194 6.741 1.00 97.06 217 CYS A C 1
ATOM 1667 O O . CYS A 1 217 ? -3.721 14.774 6.304 1.00 97.06 217 CYS A O 1
ATOM 1669 N N . GLU A 1 218 ? -5.136 13.038 6.211 1.00 96.75 218 GLU A N 1
ATOM 1670 C CA . GLU A 1 218 ? -4.387 12.298 5.170 1.00 96.75 218 GLU A CA 1
ATOM 1671 C C . GLU A 1 218 ? -5.169 12.083 3.864 1.00 96.75 218 GLU A C 1
ATOM 1673 O O . GLU A 1 218 ? -4.763 11.284 3.004 1.00 96.75 218 GLU A O 1
ATOM 1678 N N . GLN A 1 219 ? -6.272 12.825 3.708 1.00 97.00 219 GLN A N 1
ATOM 1679 C CA . GLN A 1 219 ? -7.123 12.864 2.515 1.00 97.00 219 GLN A CA 1
ATOM 1680 C C . GLN A 1 219 ? -7.690 11.493 2.111 1.00 97.00 219 GLN A C 1
ATOM 1682 O O . GLN A 1 219 ? -7.904 11.241 0.926 1.00 97.00 219 GLN A O 1
ATOM 1687 N N . ALA A 1 220 ? -7.906 10.588 3.069 1.00 98.19 220 ALA A N 1
ATOM 1688 C CA . ALA A 1 220 ? -8.566 9.319 2.789 1.00 98.19 220 ALA A CA 1
ATOM 1689 C C . ALA A 1 220 ? -10.058 9.552 2.505 1.00 98.19 220 ALA A C 1
ATOM 1691 O O . ALA A 1 220 ? -10.765 10.144 3.323 1.00 98.19 220 ALA A O 1
ATOM 1692 N N . VAL A 1 221 ? -10.532 9.084 1.348 1.00 97.81 221 VAL A N 1
ATOM 1693 C CA . VAL A 1 221 ? -11.918 9.298 0.888 1.00 97.81 221 VAL A CA 1
ATOM 1694 C C . VAL A 1 221 ? -12.638 8.005 0.518 1.00 97.81 221 VAL A C 1
ATOM 1696 O O . VAL A 1 221 ? -13.824 8.040 0.210 1.00 97.81 221 VAL A O 1
ATOM 1699 N N . THR A 1 222 ? -11.947 6.869 0.560 1.00 98.31 222 THR A N 1
ATOM 1700 C CA . THR A 1 222 ? -12.519 5.530 0.381 1.00 98.31 222 THR A CA 1
ATOM 1701 C C . THR A 1 222 ? -12.074 4.603 1.503 1.00 98.31 222 THR A C 1
ATOM 1703 O O . THR A 1 222 ? -11.037 4.821 2.140 1.00 98.31 222 THR A O 1
ATOM 1706 N N . LEU A 1 223 ? -12.837 3.540 1.742 1.00 97.75 223 LEU A N 1
ATOM 1707 C CA . LEU A 1 223 ? -12.491 2.540 2.748 1.00 97.75 223 LEU A CA 1
ATOM 1708 C C . LEU A 1 223 ? -11.147 1.859 2.431 1.00 97.75 223 LEU A C 1
ATOM 1710 O O . LEU A 1 223 ? -10.343 1.617 3.333 1.00 97.75 223 LEU A O 1
ATOM 1714 N N . GLY A 1 224 ? -10.856 1.650 1.143 1.00 97.06 224 GLY A N 1
ATOM 1715 C CA . GLY A 1 224 ? -9.565 1.162 0.662 1.00 97.06 224 GLY A CA 1
ATOM 1716 C C . GLY A 1 224 ? -8.409 2.138 0.908 1.00 97.06 224 GLY A C 1
ATOM 1717 O O . GLY A 1 224 ? -7.292 1.698 1.193 1.00 97.06 224 GLY A O 1
ATOM 1718 N N . ASP A 1 225 ? -8.624 3.459 0.841 1.00 97.88 225 ASP A N 1
ATOM 1719 C CA . ASP A 1 225 ? -7.580 4.433 1.201 1.00 97.88 225 ASP A CA 1
ATOM 1720 C C . ASP A 1 225 ? -7.123 4.227 2.639 1.00 97.88 225 ASP A C 1
ATOM 1722 O O . ASP A 1 225 ? -5.923 4.181 2.910 1.00 97.88 225 ASP A O 1
ATOM 1726 N N . VAL A 1 226 ? -8.079 4.048 3.550 1.00 97.81 226 VAL A N 1
ATOM 1727 C CA . VAL A 1 226 ? -7.782 3.805 4.958 1.00 97.81 226 VAL A CA 1
ATOM 1728 C C . VAL A 1 226 ? -7.129 2.434 5.124 1.00 97.81 226 VAL A C 1
ATOM 1730 O O . VAL A 1 226 ? -5.957 2.365 5.490 1.00 97.81 226 VAL A O 1
ATOM 1733 N N . LEU A 1 227 ? -7.853 1.355 4.815 1.00 95.94 227 LEU A N 1
ATOM 1734 C CA . LEU A 1 227 ? -7.487 -0.008 5.215 1.00 95.94 227 LEU A CA 1
ATOM 1735 C C . LEU A 1 227 ? -6.290 -0.600 4.462 1.00 95.94 227 LEU A C 1
ATOM 1737 O O . LEU A 1 227 ? -5.640 -1.492 5.005 1.00 95.94 227 LEU A O 1
ATOM 1741 N N . LEU A 1 228 ? -5.987 -0.141 3.242 1.00 93.69 228 LEU A N 1
ATOM 1742 C CA . LEU A 1 228 ? -4.885 -0.693 2.438 1.00 93.69 228 LEU A CA 1
ATOM 1743 C C . LEU A 1 228 ? -3.676 0.234 2.337 1.00 93.69 228 LEU A C 1
ATOM 1745 O O . LEU A 1 228 ? -2.567 -0.255 2.106 1.00 93.69 228 LEU A O 1
ATOM 1749 N N . ARG A 1 229 ? -3.876 1.556 2.461 1.00 94.62 229 ARG A N 1
ATOM 1750 C CA . ARG A 1 229 ? -2.848 2.557 2.118 1.00 94.62 229 ARG A CA 1
ATOM 1751 C C . ARG A 1 229 ? -2.409 3.431 3.287 1.00 94.62 229 ARG A C 1
ATOM 1753 O O . ARG A 1 229 ? -1.253 3.846 3.289 1.00 94.62 229 ARG A O 1
ATOM 1760 N N . ARG A 1 230 ? -3.302 3.778 4.221 1.00 95.06 230 ARG A N 1
ATOM 1761 C CA . ARG A 1 230 ? -2.966 4.622 5.387 1.00 95.06 230 ARG A CA 1
ATOM 1762 C C . ARG A 1 230 ? -2.636 3.796 6.617 1.00 95.06 230 ARG A C 1
ATOM 1764 O O . ARG A 1 230 ? -1.655 4.091 7.291 1.00 95.06 230 ARG A O 1
ATOM 1771 N N . ILE A 1 231 ? -3.399 2.733 6.857 1.00 91.62 231 ILE A N 1
ATOM 1772 C CA . ILE A 1 231 ? -3.121 1.766 7.919 1.00 91.62 231 ILE A CA 1
ATOM 1773 C C . ILE A 1 231 ? -2.942 0.365 7.330 1.00 91.62 231 ILE A C 1
ATOM 1775 O O . ILE A 1 231 ? -3.565 0.040 6.323 1.00 91.62 231 ILE A O 1
ATOM 1779 N N . PRO A 1 232 ? -2.115 -0.500 7.935 1.00 87.25 232 PRO A N 1
ATOM 1780 C CA . PRO A 1 232 ? -1.852 -1.846 7.430 1.00 87.25 232 PRO A CA 1
ATOM 1781 C C . PRO A 1 232 ? -2.938 -2.874 7.811 1.00 87.25 232 PRO A C 1
ATOM 1783 O O . PRO A 1 232 ? -2.686 -4.077 7.776 1.00 87.25 232 PRO A O 1
ATOM 1786 N N . ALA A 1 233 ? -4.147 -2.439 8.183 1.00 91.00 233 ALA A N 1
ATOM 1787 C CA . ALA A 1 233 ? -5.210 -3.319 8.674 1.00 91.00 233 ALA A CA 1
ATOM 1788 C C . ALA A 1 233 ? -5.677 -4.339 7.616 1.00 91.00 233 ALA A C 1
ATOM 1790 O O . ALA A 1 233 ? -5.879 -5.512 7.935 1.00 91.00 233 ALA A O 1
ATOM 1791 N N . GLY A 1 234 ? -5.776 -3.935 6.348 1.00 91.69 234 GLY A N 1
ATOM 1792 C CA . GLY A 1 234 ? -6.154 -4.808 5.231 1.00 91.69 234 GLY A CA 1
ATOM 1793 C C . GLY A 1 234 ? -5.092 -5.844 4.847 1.00 91.69 234 GLY A C 1
ATOM 1794 O O . GLY A 1 234 ? -5.402 -6.818 4.167 1.00 91.69 234 GLY A O 1
ATOM 1795 N N . TRP A 1 235 ? -3.860 -5.683 5.338 1.00 88.75 235 TRP A N 1
ATOM 1796 C CA . TRP A 1 235 ? -2.767 -6.652 5.186 1.00 88.75 235 TRP A CA 1
ATOM 1797 C C . TRP A 1 235 ? -2.754 -7.710 6.303 1.00 88.75 235 TRP A C 1
ATOM 1799 O O . TRP A 1 235 ? -1.927 -8.622 6.295 1.00 88.75 235 TRP A O 1
ATOM 1809 N N . SER A 1 236 ? -3.658 -7.612 7.279 1.00 86.88 236 SER A N 1
ATOM 1810 C CA . SER A 1 236 ? -3.837 -8.651 8.296 1.00 86.88 236 SER A CA 1
ATOM 1811 C C . SER A 1 236 ? -4.498 -9.906 7.715 1.00 86.88 236 SER A C 1
ATOM 1813 O O . SER A 1 236 ? -5.094 -9.877 6.640 1.00 86.88 236 SER A O 1
ATOM 1815 N N . ARG A 1 237 ? -4.438 -11.020 8.454 1.00 84.81 237 ARG A N 1
ATOM 1816 C CA . ARG A 1 237 ? -5.018 -12.307 8.035 1.00 84.81 237 ARG A CA 1
ATOM 1817 C C . ARG A 1 237 ? -6.525 -12.246 7.749 1.00 84.81 237 ARG A C 1
ATOM 1819 O O . ARG A 1 237 ? -6.993 -12.989 6.898 1.00 84.81 237 ARG A O 1
ATOM 1826 N N . CYS A 1 238 ? -7.278 -11.405 8.460 1.00 87.81 238 CYS A N 1
ATOM 1827 C CA . CYS A 1 238 ? -8.717 -11.229 8.233 1.00 87.81 238 CYS A CA 1
ATOM 1828 C C . CYS A 1 238 ? -9.039 -10.124 7.216 1.00 87.81 238 CYS A C 1
ATOM 1830 O O . CYS A 1 238 ? -10.213 -9.826 6.997 1.00 87.81 238 CYS A O 1
ATOM 1832 N N . HIS A 1 239 ? -8.020 -9.455 6.664 1.00 91.25 239 HIS A N 1
ATOM 1833 C CA . HIS A 1 239 ? -8.169 -8.265 5.830 1.00 91.25 239 HIS A CA 1
ATOM 1834 C C . HIS A 1 239 ? -9.019 -7.156 6.470 1.00 91.25 239 HIS A C 1
ATOM 1836 O O . HIS A 1 239 ? -9.594 -6.336 5.764 1.00 91.25 239 HIS A O 1
ATOM 1842 N N . ALA A 1 240 ? -9.146 -7.127 7.800 1.00 93.00 240 ALA A N 1
ATOM 1843 C CA . ALA A 1 240 ? -10.056 -6.238 8.525 1.00 93.00 240 ALA A CA 1
ATOM 1844 C C . ALA A 1 240 ? -11.515 -6.247 8.009 1.00 93.00 240 ALA A C 1
ATOM 1846 O O . ALA A 1 240 ? -12.232 -5.261 8.182 1.00 93.00 240 ALA A O 1
ATOM 1847 N N . LEU A 1 241 ? -11.967 -7.339 7.377 1.00 93.69 241 LEU A N 1
ATOM 1848 C CA . LEU A 1 241 ? -13.338 -7.468 6.865 1.00 93.69 241 LEU A CA 1
ATOM 1849 C C . LEU A 1 241 ? -14.377 -7.422 7.994 1.00 93.69 241 LEU A C 1
ATOM 1851 O O . LEU A 1 241 ? -15.428 -6.806 7.853 1.00 93.69 241 LEU A O 1
ATOM 1855 N N . ASP A 1 242 ? -14.043 -8.003 9.144 1.00 92.62 242 ASP A N 1
ATOM 1856 C CA . ASP A 1 242 ? -14.824 -7.958 10.384 1.00 92.62 242 ASP A CA 1
ATOM 1857 C C . ASP A 1 242 ? -14.959 -6.538 10.969 1.00 92.62 242 ASP A C 1
ATOM 1859 O O . ASP A 1 242 ? -15.957 -6.218 11.616 1.00 92.62 242 ASP A O 1
ATOM 1863 N N . GLY A 1 243 ? -13.974 -5.671 10.720 1.00 94.62 243 GLY A N 1
ATOM 1864 C CA . GLY A 1 243 ? -13.971 -4.263 11.122 1.00 94.62 243 GLY A CA 1
ATOM 1865 C C . GLY A 1 243 ? -14.492 -3.287 10.059 1.00 94.62 243 GLY A C 1
ATOM 1866 O O . GLY A 1 243 ? -14.681 -2.108 10.366 1.00 94.62 243 GLY A O 1
ATOM 1867 N N . ALA A 1 244 ? -14.730 -3.736 8.823 1.00 96.75 244 ALA A N 1
ATOM 1868 C CA . ALA A 1 244 ? -14.955 -2.861 7.670 1.00 96.75 244 ALA A CA 1
ATOM 1869 C C . ALA A 1 244 ? -16.163 -1.927 7.845 1.00 96.75 244 ALA A C 1
ATOM 1871 O O . ALA A 1 244 ? -16.049 -0.720 7.626 1.00 96.75 244 ALA A O 1
ATOM 1872 N N . GLU A 1 245 ? -17.304 -2.447 8.311 1.00 97.06 245 GLU A N 1
ATOM 1873 C CA . GLU A 1 245 ? -18.498 -1.625 8.551 1.00 97.06 245 GLU A CA 1
ATOM 1874 C C . GLU A 1 245 ? -18.264 -0.597 9.667 1.00 97.06 245 GLU A C 1
ATOM 1876 O O . GLU A 1 245 ? -18.662 0.563 9.551 1.00 97.06 245 GLU A O 1
ATOM 1881 N N . ARG A 1 246 ? -17.562 -0.987 10.739 1.00 96.50 246 ARG A N 1
ATOM 1882 C CA . ARG A 1 246 ? -17.225 -0.083 11.847 1.00 96.50 246 ARG A CA 1
ATOM 1883 C C . ARG A 1 246 ? -16.374 1.085 11.355 1.00 96.50 246 ARG A C 1
ATOM 1885 O O . ARG A 1 246 ? -16.670 2.236 11.669 1.00 96.50 246 ARG A O 1
ATOM 1892 N N . VAL A 1 247 ? -15.356 0.795 10.551 1.00 97.94 247 VAL A N 1
ATOM 1893 C CA . VAL A 1 247 ? -14.483 1.800 9.929 1.00 97.94 247 VAL A CA 1
ATOM 1894 C C . VAL A 1 247 ? -15.297 2.705 9.004 1.00 97.94 247 VAL A C 1
ATOM 1896 O O . VAL A 1 247 ? -15.214 3.927 9.122 1.00 97.94 247 VAL A O 1
ATOM 1899 N N . ALA A 1 248 ? -16.153 2.132 8.154 1.00 98.25 248 ALA A N 1
ATOM 1900 C CA . ALA A 1 248 ? -17.014 2.894 7.256 1.00 98.25 248 ALA A CA 1
ATOM 1901 C C . ALA A 1 248 ? -17.973 3.828 8.015 1.00 98.25 248 ALA A C 1
ATOM 1903 O O . ALA A 1 248 ? -18.179 4.960 7.585 1.00 98.25 248 ALA A O 1
ATOM 1904 N N . ARG A 1 249 ? -18.498 3.422 9.180 1.00 98.06 249 ARG A N 1
ATOM 1905 C CA . ARG A 1 249 ? -19.320 4.290 10.046 1.00 98.06 249 ARG A CA 1
ATOM 1906 C C . ARG A 1 249 ? -18.520 5.453 10.648 1.00 98.06 249 ARG A C 1
ATOM 1908 O O . ARG A 1 249 ? -19.029 6.571 10.703 1.00 98.06 249 ARG A O 1
ATOM 1915 N N . ILE A 1 250 ? -17.263 5.235 11.046 1.00 98.06 250 ILE A N 1
ATOM 1916 C CA . ILE A 1 250 ? -16.363 6.313 11.507 1.00 98.06 250 ILE A CA 1
ATOM 1917 C C . ILE A 1 250 ? -16.070 7.311 10.379 1.00 98.06 250 ILE A C 1
ATOM 1919 O O . ILE A 1 250 ? -16.071 8.524 10.617 1.00 98.06 250 ILE A O 1
ATOM 1923 N N . MET A 1 251 ? -15.855 6.813 9.158 1.00 98.50 251 MET A N 1
ATOM 1924 C CA . MET A 1 251 ? -15.690 7.647 7.966 1.00 98.50 251 MET A CA 1
ATOM 1925 C C . MET A 1 251 ? -16.978 8.405 7.628 1.00 98.50 251 MET A C 1
ATOM 1927 O O . MET A 1 251 ? -16.924 9.599 7.344 1.00 98.50 251 MET A O 1
ATOM 1931 N N . ALA A 1 252 ? -18.140 7.755 7.731 1.00 98.38 252 ALA A N 1
ATOM 1932 C CA . ALA A 1 252 ? -19.438 8.349 7.425 1.00 98.38 252 ALA A CA 1
ATOM 1933 C C . ALA A 1 252 ? -19.744 9.577 8.281 1.00 98.38 252 ALA A C 1
ATOM 1935 O O . ALA A 1 252 ? -20.179 10.598 7.754 1.00 98.38 252 ALA A O 1
ATOM 1936 N N . GLN A 1 253 ? -19.434 9.515 9.578 1.00 97.19 253 GLN A N 1
ATOM 1937 C CA . GLN A 1 253 ? -19.593 10.646 10.497 1.00 97.19 253 GLN A CA 1
ATOM 1938 C C . GLN A 1 253 ? -18.757 11.873 10.092 1.00 97.19 253 GLN A C 1
ATOM 1940 O O . GLN A 1 253 ? -19.138 12.997 10.405 1.00 97.19 253 GLN A O 1
ATOM 1945 N N . ARG A 1 254 ? -17.629 11.667 9.403 1.00 97.19 254 ARG A N 1
ATOM 1946 C CA . ARG A 1 254 ? -16.676 12.723 9.016 1.00 97.19 254 ARG A CA 1
ATOM 1947 C C . ARG A 1 254 ? -16.899 13.245 7.607 1.00 97.19 254 ARG A C 1
ATOM 1949 O O . ARG A 1 254 ? -16.744 14.433 7.356 1.00 97.19 254 ARG A O 1
ATOM 1956 N N . LEU A 1 255 ? -17.260 12.350 6.694 1.00 98.00 255 LEU A N 1
ATOM 1957 C CA . LEU A 1 255 ? -17.457 12.646 5.276 1.00 98.00 255 LEU A CA 1
ATOM 1958 C C . LEU A 1 255 ? -18.926 12.906 4.921 1.00 98.00 255 LEU A C 1
ATOM 1960 O O . LEU A 1 255 ? -19.222 13.246 3.778 1.00 98.00 255 LEU A O 1
ATOM 1964 N N . GLY A 1 256 ? -19.843 12.752 5.881 1.00 97.88 256 GLY A N 1
ATOM 1965 C CA . GLY A 1 256 ? -21.277 12.950 5.677 1.00 97.88 256 GLY A CA 1
ATOM 1966 C C . GLY A 1 256 ? -21.913 11.868 4.804 1.00 97.88 256 GLY A C 1
ATOM 1967 O O . GLY A 1 256 ? -22.776 12.175 3.985 1.00 97.88 256 GLY A O 1
ATOM 1968 N N . TRP A 1 257 ? -21.465 10.616 4.930 1.00 98.25 257 TRP A N 1
ATOM 1969 C CA . TRP A 1 257 ? -22.044 9.499 4.178 1.00 98.25 257 TRP A CA 1
ATOM 1970 C C . TRP A 1 257 ? -23.372 9.044 4.781 1.00 98.25 257 TRP A C 1
ATOM 1972 O O . TRP A 1 257 ? -23.537 9.019 6.000 1.00 98.25 257 TRP A O 1
ATOM 1982 N N . ASP A 1 258 ? -24.296 8.631 3.917 1.00 98.38 258 ASP A N 1
ATOM 1983 C CA . ASP A 1 258 ? -25.509 7.922 4.311 1.00 98.38 258 ASP A CA 1
ATOM 1984 C C . ASP A 1 258 ? -25.265 6.402 4.419 1.00 98.38 258 ASP A C 1
ATOM 1986 O O . ASP A 1 258 ? -24.207 5.882 4.051 1.00 98.38 258 ASP A O 1
ATOM 1990 N N . GLU A 1 259 ? -26.255 5.663 4.930 1.00 98.19 259 GLU A N 1
ATOM 1991 C CA . GLU A 1 259 ? -26.160 4.201 5.090 1.00 98.19 259 GLU A CA 1
ATOM 1992 C C . GLU A 1 259 ? -25.970 3.479 3.741 1.00 98.19 259 GLU A C 1
ATOM 1994 O O . GLU A 1 259 ? -25.296 2.451 3.672 1.00 98.19 259 GLU A O 1
ATOM 1999 N N . ALA A 1 260 ? -26.507 4.033 2.646 1.00 98.38 260 ALA A N 1
ATOM 2000 C CA . ALA A 1 260 ? -26.310 3.479 1.310 1.00 98.38 260 ALA A CA 1
ATOM 2001 C C . ALA A 1 260 ? -24.841 3.587 0.876 1.00 98.38 260 ALA A C 1
ATOM 2003 O O . ALA A 1 260 ? -24.272 2.626 0.353 1.00 98.38 260 ALA A O 1
ATOM 2004 N N . ARG A 1 261 ? -24.194 4.729 1.128 1.00 98.31 261 ARG A N 1
ATOM 2005 C CA . ARG A 1 261 ? -22.772 4.924 0.850 1.00 98.31 261 ARG A CA 1
ATOM 2006 C C . ARG A 1 261 ? -21.897 4.054 1.746 1.00 98.31 261 ARG A C 1
ATOM 2008 O O . ARG A 1 261 ? -20.938 3.489 1.229 1.00 98.31 261 ARG A O 1
ATOM 2015 N N . VAL A 1 262 ? -22.240 3.881 3.024 1.00 98.56 262 VAL A N 1
ATOM 2016 C CA . VAL A 1 262 ? -21.543 2.942 3.926 1.00 98.56 262 VAL A CA 1
ATOM 2017 C C . VAL A 1 262 ? -21.539 1.529 3.339 1.00 98.56 262 VAL A C 1
ATOM 2019 O O . VAL A 1 262 ? -20.472 0.937 3.183 1.00 98.56 262 VAL A O 1
ATOM 2022 N N . ALA A 1 263 ? -22.703 1.012 2.935 1.00 98.19 263 ALA 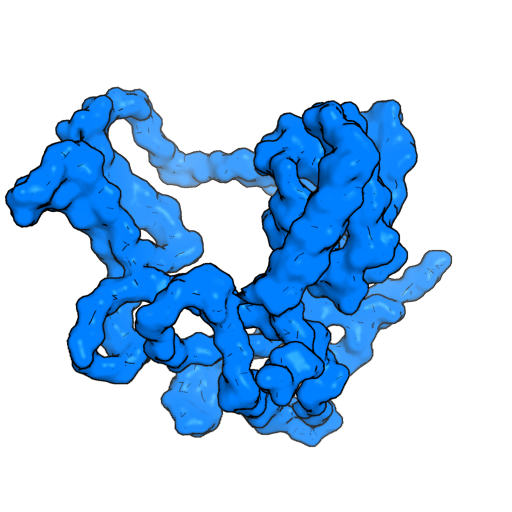A N 1
ATOM 2023 C CA . ALA A 1 263 ? -22.802 -0.313 2.324 1.00 98.19 263 ALA A CA 1
ATOM 2024 C C . ALA A 1 263 ? -22.010 -0.412 1.005 1.00 98.19 263 ALA A C 1
ATOM 2026 O O . ALA A 1 263 ? -21.303 -1.395 0.774 1.00 98.19 263 ALA A O 1
ATOM 2027 N N . CYS A 1 264 ? -22.079 0.620 0.157 1.00 98.44 264 CYS A N 1
ATOM 2028 C CA . CYS A 1 264 ? -21.311 0.688 -1.088 1.00 98.44 264 CYS A CA 1
ATOM 2029 C C . CYS A 1 264 ? -19.794 0.657 -0.855 1.00 98.44 264 CYS A C 1
ATOM 2031 O O . CYS A 1 264 ? -19.083 0.022 -1.631 1.00 98.44 264 CYS A O 1
ATOM 2033 N N . GLU A 1 265 ? -19.296 1.329 0.183 1.00 98.50 265 GLU A N 1
ATOM 2034 C CA . GLU A 1 265 ? -17.870 1.376 0.527 1.00 98.50 265 GLU A CA 1
ATOM 2035 C C . GLU A 1 265 ? -17.353 0.036 1.047 1.00 98.50 265 GLU A C 1
ATOM 2037 O O . GLU A 1 265 ? -16.292 -0.412 0.616 1.00 98.50 265 GLU A O 1
ATOM 2042 N N . VAL A 1 266 ? -18.125 -0.654 1.892 1.00 98.25 266 VAL A N 1
ATOM 2043 C CA . VAL A 1 266 ? -17.778 -2.011 2.348 1.00 98.25 266 VAL A CA 1
ATOM 2044 C C . VAL A 1 266 ? -17.681 -2.966 1.155 1.00 98.25 266 VAL A C 1
ATOM 2046 O O . VAL A 1 266 ? -16.672 -3.647 0.983 1.00 98.25 266 VAL A O 1
ATOM 2049 N N . GLN A 1 267 ? -18.666 -2.940 0.253 1.00 98.06 267 GLN A N 1
ATOM 2050 C CA . GLN A 1 267 ? -18.629 -3.759 -0.963 1.00 98.06 267 GLN A CA 1
ATOM 2051 C C . GLN A 1 267 ? -17.496 -3.361 -1.921 1.00 98.06 267 GLN A C 1
ATOM 2053 O O . GLN A 1 267 ? -16.957 -4.211 -2.631 1.00 98.06 267 GLN A O 1
ATOM 2058 N N . ALA A 1 268 ? -17.157 -2.070 -2.004 1.00 97.88 268 ALA A N 1
ATOM 2059 C CA . ALA A 1 268 ? -16.044 -1.596 -2.822 1.00 97.88 268 ALA A CA 1
ATOM 2060 C C . ALA A 1 268 ? -14.707 -2.108 -2.288 1.00 97.88 268 ALA A C 1
ATOM 2062 O O . ALA A 1 268 ? -13.899 -2.599 -3.073 1.00 97.88 268 ALA A O 1
ATOM 2063 N N . TYR A 1 269 ? -14.524 -2.082 -0.970 1.00 97.25 269 TYR A N 1
ATOM 2064 C CA . TYR A 1 269 ? -13.346 -2.630 -0.317 1.00 97.25 269 TYR A CA 1
ATOM 2065 C C . TYR A 1 269 ? -13.189 -4.138 -0.556 1.00 97.25 269 TYR A C 1
ATOM 2067 O O . TYR A 1 269 ? -12.119 -4.591 -0.951 1.00 97.25 269 TYR A O 1
ATOM 2075 N N . GLU A 1 270 ? -14.265 -4.916 -0.419 1.00 94.88 270 GLU A N 1
ATOM 2076 C CA . GLU A 1 270 ? -14.249 -6.358 -0.713 1.00 94.88 270 GLU A CA 1
ATOM 2077 C C . GLU A 1 270 ? -13.885 -6.684 -2.168 1.00 94.88 270 GLU A C 1
ATOM 2079 O O . GLU A 1 270 ? -13.278 -7.722 -2.445 1.00 94.88 270 GLU A O 1
ATOM 2084 N N . ARG A 1 271 ? -14.286 -5.836 -3.124 1.00 94.00 271 ARG A N 1
ATOM 2085 C CA . ARG A 1 271 ? -13.871 -5.982 -4.528 1.00 94.00 271 ARG A CA 1
ATOM 2086 C C . ARG A 1 271 ? -12.399 -5.636 -4.707 1.00 94.00 271 ARG A C 1
ATOM 2088 O O . ARG A 1 271 ? -11.672 -6.403 -5.327 1.00 94.00 271 ARG A O 1
ATOM 2095 N N . GLU A 1 272 ? -11.960 -4.524 -4.128 1.00 93.75 272 GLU A N 1
ATOM 2096 C CA . GLU A 1 272 ? -10.570 -4.081 -4.215 1.00 93.75 272 GLU A CA 1
ATOM 2097 C C . GLU A 1 272 ? -9.600 -5.102 -3.606 1.00 93.75 272 GLU A C 1
ATOM 2099 O O . GLU A 1 272 ? -8.520 -5.317 -4.153 1.00 93.75 272 GLU A O 1
ATOM 2104 N N . LEU A 1 273 ? -9.987 -5.776 -2.518 1.00 91.62 273 LEU A N 1
ATOM 2105 C CA . LEU A 1 273 ? -9.216 -6.877 -1.938 1.00 91.62 273 LEU A CA 1
ATOM 2106 C C . LEU A 1 273 ? -9.018 -8.022 -2.930 1.00 91.62 273 LEU A C 1
ATOM 2108 O O . LEU A 1 273 ? -7.882 -8.425 -3.148 1.00 91.62 273 LEU A O 1
ATOM 2112 N N . ARG A 1 274 ? -10.082 -8.494 -3.588 1.00 87.25 274 ARG A N 1
ATOM 2113 C CA . ARG A 1 274 ? -9.987 -9.552 -4.614 1.00 87.25 274 ARG A CA 1
ATOM 2114 C C . ARG A 1 274 ? -9.123 -9.143 -5.804 1.00 87.25 274 ARG A C 1
ATOM 2116 O O . ARG A 1 274 ? -8.485 -9.971 -6.443 1.00 87.25 274 ARG A O 1
ATOM 2123 N N . GLU A 1 275 ? -9.068 -7.849 -6.090 1.00 87.75 275 GLU A N 1
ATOM 2124 C CA . GLU A 1 275 ? -8.240 -7.297 -7.156 1.00 87.75 275 GLU A CA 1
ATOM 2125 C C . GLU A 1 275 ? -6.778 -7.071 -6.732 1.00 87.75 275 GLU A C 1
ATOM 2127 O O . GLU A 1 275 ? -5.871 -7.206 -7.547 1.00 87.75 275 GLU A O 1
ATOM 2132 N N . THR A 1 276 ? -6.517 -6.741 -5.470 1.00 86.25 276 THR A N 1
ATOM 2133 C CA . THR A 1 276 ? -5.190 -6.290 -5.017 1.00 86.25 276 THR A CA 1
ATOM 2134 C C . THR A 1 276 ? -4.443 -7.354 -4.219 1.00 86.25 276 THR A C 1
ATOM 2136 O O . THR A 1 276 ? -3.242 -7.538 -4.415 1.00 86.25 276 THR A O 1
ATOM 2139 N N . LEU A 1 277 ? -5.149 -8.031 -3.311 1.00 88.19 277 LEU A N 1
ATOM 2140 C CA . LEU A 1 277 ? -4.665 -9.069 -2.401 1.00 88.19 277 LEU A CA 1
ATOM 2141 C C . LEU A 1 277 ? -5.354 -10.391 -2.750 1.00 88.19 277 LEU A C 1
ATOM 2143 O O . LEU A 1 277 ? -6.189 -10.894 -2.005 1.00 88.19 277 LEU A O 1
ATOM 2147 N N . VAL A 1 278 ? -5.015 -10.925 -3.917 1.00 82.06 278 VAL A N 1
ATOM 2148 C CA . VAL A 1 278 ? -5.716 -12.045 -4.550 1.00 82.06 278 VAL A CA 1
ATOM 2149 C C . VAL A 1 278 ? -5.563 -13.303 -3.694 1.00 82.06 278 VAL A C 1
ATOM 2151 O O . VAL A 1 278 ? -4.422 -13.767 -3.525 1.00 82.06 278 VAL A O 1
ATOM 2154 N N . PRO A 1 279 ? -6.669 -13.861 -3.165 1.00 79.25 279 PRO A N 1
ATOM 2155 C CA . PRO A 1 279 ? -6.656 -15.136 -2.467 1.00 79.25 279 PRO A CA 1
ATOM 2156 C C . PRO A 1 279 ? -6.234 -16.269 -3.401 1.00 79.25 279 PRO A C 1
ATOM 2158 O O . PRO A 1 279 ? -6.489 -16.255 -4.605 1.00 79.25 279 PRO A O 1
ATOM 2161 N N . VAL A 1 280 ? -5.564 -17.272 -2.849 1.00 76.69 280 VAL A N 1
ATOM 2162 C CA . VAL A 1 280 ? -4.968 -18.356 -3.642 1.00 76.69 280 VAL A CA 1
ATOM 2163 C C . VAL A 1 280 ? -6.020 -19.262 -4.278 1.00 76.69 280 VAL A C 1
ATOM 2165 O O . VAL A 1 280 ? -5.824 -19.762 -5.381 1.00 76.69 280 VAL A O 1
ATOM 2168 N N . ASP A 1 281 ? -7.153 -19.430 -3.613 1.00 71.38 281 ASP A N 1
ATOM 2169 C CA . ASP A 1 281 ? -8.346 -20.124 -4.087 1.00 71.38 281 ASP A CA 1
ATOM 2170 C C . ASP A 1 281 ? -8.996 -19.443 -5.305 1.00 71.38 281 ASP A C 1
ATOM 2172 O O . ASP A 1 281 ? -9.645 -20.106 -6.117 1.00 71.38 281 ASP A O 1
ATOM 2176 N N . GLU A 1 282 ? -8.760 -18.144 -5.506 1.00 68.81 282 GLU A N 1
ATOM 2177 C CA . GLU A 1 282 ? -9.171 -17.430 -6.720 1.00 68.81 282 GLU A CA 1
ATOM 2178 C C . GLU A 1 282 ? -8.169 -17.587 -7.877 1.00 68.81 282 GLU A C 1
ATOM 2180 O O . GLU A 1 282 ? -8.538 -17.357 -9.025 1.00 68.81 282 GLU A O 1
ATOM 2185 N N . LEU A 1 283 ? -6.943 -18.068 -7.623 1.00 65.88 283 LEU A N 1
ATOM 2186 C CA . LEU A 1 283 ? -5.975 -18.414 -8.679 1.00 65.88 283 LEU A CA 1
ATOM 2187 C C . LEU A 1 283 ? -6.335 -19.724 -9.411 1.00 65.88 283 LEU A C 1
ATOM 2189 O O . LEU A 1 283 ? -5.637 -20.126 -10.346 1.00 65.88 283 LEU A O 1
ATOM 2193 N N . GLU A 1 284 ? -7.375 -20.435 -8.959 1.00 49.34 284 GLU A N 1
ATOM 2194 C CA . GLU A 1 284 ? -7.812 -21.717 -9.522 1.00 49.34 284 GLU A CA 1
ATOM 2195 C C . GLU A 1 284 ? -8.920 -21.614 -10.578 1.00 49.34 284 GLU A C 1
ATOM 2197 O O . GLU A 1 284 ? -9.129 -22.591 -11.305 1.00 49.34 284 GLU A O 1
ATOM 2202 N N . ARG A 1 285 ? -9.625 -20.478 -10.649 1.00 44.62 285 ARG A N 1
ATOM 2203 C CA . ARG A 1 285 ? -10.741 -20.230 -11.579 1.00 44.62 285 ARG A CA 1
ATOM 2204 C C . ARG A 1 285 ? -10.281 -19.499 -12.833 1.00 44.62 285 ARG A C 1
ATOM 2206 O O . ARG A 1 285 ? -10.903 -19.761 -13.886 1.00 44.62 285 ARG A O 1
#